Protein AF-A0A9D4SUC0-F1 (afdb_monomer)

Solvent-accessible surface area (backbone atoms only — not comparable to full-atom values): 12520 Å² total; per-residue (Å²): 134,82,83,80,64,43,26,32,32,25,29,37,88,59,84,80,66,89,90,87,86,92,73,89,80,68,89,56,64,66,47,78,48,42,91,55,23,63,37,16,26,65,73,80,70,51,46,76,46,83,94,43,91,44,68,69,52,39,49,56,52,34,73,72,38,91,59,45,34,21,35,33,39,47,85,82,34,23,24,42,15,68,54,39,74,56,71,52,86,91,59,67,60,42,86,33,81,44,26,24,27,28,46,58,44,69,50,92,74,54,37,81,75,16,91,34,39,90,36,65,54,7,65,76,59,42,38,28,50,63,74,29,75,72,63,94,48,89,72,45,39,80,38,87,85,44,70,36,57,30,37,37,30,74,43,78,60,83,60,54,73,69,58,41,42,56,56,26,52,69,43,91,80,28,34,40,26,69,74,87,46,73,65,53,46,51,50,52,51,50,55,29,55,78,70,72,44,86,45,62,50,53,57,76,50,78,71,58,52,55,55,54,64,74,74,106

Sequence (216 aa):
MALLWTALLCALLKVHGSQATASKVVPTARWAVSEFRRGRALLQGADTVDGIESVTWCFAACLKVPTCRAFNYGKAGCQMLQQELCHQAGLKLTAEPRLNYYDLQDRALDERMGPLWKTPFCSEDGFCSPTCEPLPVDGYSLYPGALEGGYFRLSTTEANFSRASSECALDVGAELAYVADGDTNRFLRELMRRAKVRSAFIGLTDEQQASNAAAS

pLDDT: mean 78.07, std 17.88, range [34.34, 98.19]

Organism: Rhipicephalus sanguineus (NCBI:txid34632)

Mean predicted aligned error: 14.18 Å

Radius of gyration: 21.23 Å; Cα contacts (8 Å, |Δi|>4): 381; chains: 1; bounding box: 56×38×62 Å

Structure (mmCIF, N/CA/C/O backbone):
data_AF-A0A9D4SUC0-F1
#
_entry.id   AF-A0A9D4SUC0-F1
#
loop_
_atom_site.group_PDB
_atom_site.id
_atom_site.type_symbol
_atom_site.label_atom_id
_atom_site.label_alt_id
_atom_site.label_comp_id
_atom_site.label_asym_id
_atom_site.label_entity_id
_atom_site.label_seq_id
_atom_site.pdbx_PDB_ins_code
_atom_site.Cartn_x
_atom_site.Cartn_y
_atom_site.Cartn_z
_atom_site.occupancy
_atom_site.B_iso_or_equiv
_atom_site.auth_seq_id
_atom_site.auth_comp_id
_atom_site.auth_asym_id
_atom_site.auth_atom_id
_atom_site.pdbx_PDB_model_num
ATOM 1 N N . MET A 1 1 ? -5.783 -14.097 -40.389 1.00 35.59 1 MET A N 1
ATOM 2 C CA . MET A 1 1 ? -4.599 -13.304 -40.001 1.00 35.59 1 MET A CA 1
ATOM 3 C C . MET A 1 1 ? -4.646 -13.118 -38.495 1.00 35.59 1 MET A C 1
ATOM 5 O O . MET A 1 1 ? -5.536 -12.433 -38.015 1.00 35.59 1 MET A O 1
ATOM 9 N N . ALA A 1 2 ? -3.793 -13.816 -37.745 1.00 35.50 2 ALA A N 1
ATOM 10 C CA . ALA A 1 2 ? -3.697 -13.613 -36.303 1.00 35.50 2 ALA A CA 1
ATOM 11 C C . ALA A 1 2 ? -2.780 -12.408 -36.063 1.00 35.50 2 ALA A C 1
ATOM 13 O O . ALA A 1 2 ? -1.586 -12.496 -36.330 1.00 35.50 2 ALA A O 1
ATOM 14 N N . LEU A 1 3 ? -3.353 -11.286 -35.623 1.00 40.50 3 LEU A N 1
ATOM 15 C CA . LEU A 1 3 ? -2.590 -10.142 -35.125 1.00 40.50 3 LEU A CA 1
ATOM 16 C C . LEU A 1 3 ? -1.789 -10.619 -33.905 1.00 40.50 3 LEU A C 1
ATOM 18 O O . LEU A 1 3 ? -2.364 -11.054 -32.904 1.00 40.50 3 LEU A O 1
ATOM 22 N N . LEU A 1 4 ? -0.465 -10.646 -34.037 1.00 37.94 4 LEU A N 1
ATOM 23 C CA . LEU A 1 4 ? 0.464 -10.952 -32.955 1.00 37.94 4 LEU A CA 1
ATOM 24 C C . LEU A 1 4 ? 0.636 -9.680 -32.123 1.00 37.94 4 LEU A C 1
ATOM 26 O O . LEU A 1 4 ? 1.370 -8.780 -32.505 1.00 37.94 4 LEU A O 1
ATOM 30 N N . TRP A 1 5 ? -0.067 -9.617 -30.996 1.00 40.41 5 TRP A N 1
ATOM 31 C CA . TRP A 1 5 ? 0.085 -8.548 -30.014 1.00 40.41 5 TRP A CA 1
ATOM 32 C C . TRP A 1 5 ? 1.369 -8.792 -29.212 1.00 40.41 5 TRP A C 1
ATOM 34 O O . TRP A 1 5 ? 1.406 -9.648 -28.322 1.00 40.41 5 TRP A O 1
ATOM 44 N N . THR A 1 6 ? 2.442 -8.089 -29.569 1.00 47.03 6 THR A N 1
ATOM 45 C CA . THR A 1 6 ? 3.696 -8.031 -28.802 1.00 47.03 6 THR A CA 1
ATOM 46 C C . THR A 1 6 ? 3.616 -6.922 -27.762 1.00 47.03 6 THR A C 1
ATOM 48 O O . THR A 1 6 ? 3.402 -5.767 -28.115 1.00 47.03 6 THR A O 1
ATOM 51 N N . ALA A 1 7 ? 3.795 -7.283 -26.492 1.00 55.41 7 ALA A N 1
ATOM 52 C CA . ALA A 1 7 ? 3.853 -6.354 -25.368 1.00 55.41 7 ALA A CA 1
ATOM 53 C C . ALA A 1 7 ? 5.311 -6.024 -24.984 1.00 55.41 7 ALA A C 1
ATOM 55 O O . ALA A 1 7 ? 6.271 -6.480 -25.608 1.00 55.41 7 ALA A O 1
ATOM 56 N N . LEU A 1 8 ? 5.481 -5.258 -23.919 1.00 63.31 8 LEU A N 1
ATOM 57 C CA . LEU A 1 8 ? 6.742 -4.730 -23.420 1.00 63.31 8 LEU A CA 1
ATOM 58 C C . LEU A 1 8 ? 6.901 -5.039 -21.936 1.00 63.31 8 LEU A C 1
ATOM 60 O O . LEU A 1 8 ? 5.927 -4.920 -21.199 1.00 63.31 8 LEU A O 1
ATOM 64 N N . LEU A 1 9 ? 8.110 -5.354 -21.479 1.00 61.69 9 LEU A N 1
ATOM 65 C CA . LEU A 1 9 ? 8.388 -5.644 -20.078 1.00 61.69 9 LEU A CA 1
ATOM 66 C C . LEU A 1 9 ? 9.527 -4.755 -19.542 1.00 61.69 9 LEU A C 1
ATOM 68 O O . LEU A 1 9 ? 10.624 -4.809 -20.091 1.00 61.69 9 LEU A O 1
ATOM 72 N N . CYS A 1 10 ? 9.296 -3.973 -18.481 1.00 69.00 10 CYS A N 1
ATOM 73 C CA . CYS A 1 10 ? 10.318 -3.122 -17.839 1.00 69.00 10 CYS A CA 1
ATOM 74 C C . CYS A 1 10 ? 10.702 -3.645 -16.436 1.00 69.00 10 CYS A C 1
ATOM 76 O O . CYS A 1 10 ? 9.822 -4.203 -15.780 1.00 69.00 10 CYS A O 1
ATOM 78 N N . ALA A 1 11 ? 11.950 -3.469 -15.967 1.00 60.06 11 ALA A N 1
ATOM 79 C CA . ALA A 1 11 ? 12.448 -3.866 -14.632 1.00 60.06 11 ALA A CA 1
ATOM 80 C C . ALA A 1 11 ? 13.272 -2.763 -13.912 1.00 60.06 11 ALA A C 1
ATOM 82 O O . ALA A 1 11 ? 13.837 -1.894 -14.573 1.00 60.06 11 ALA A O 1
ATOM 83 N N . LEU A 1 12 ? 13.354 -2.833 -12.570 1.00 59.44 12 LEU A N 1
ATOM 84 C CA . LEU A 1 12 ? 14.151 -1.985 -11.648 1.00 59.44 12 LEU A CA 1
ATOM 85 C C . LEU A 1 12 ? 14.955 -2.873 -10.659 1.00 59.44 12 LEU A C 1
ATOM 87 O O . LEU A 1 12 ? 14.412 -3.877 -10.196 1.00 59.44 12 LEU A O 1
ATOM 91 N N . LEU A 1 13 ? 16.203 -2.515 -10.301 1.00 44.16 13 LEU A N 1
ATOM 92 C CA . LEU A 1 13 ? 17.109 -3.277 -9.399 1.00 44.16 13 LEU A CA 1
ATOM 93 C C . LEU A 1 13 ? 17.642 -2.425 -8.219 1.00 44.16 13 LEU A C 1
ATOM 95 O O . LEU A 1 13 ? 18.156 -1.331 -8.479 1.00 44.16 13 LEU A O 1
ATOM 99 N N . LYS A 1 14 ? 17.610 -2.917 -6.954 1.00 40.44 14 LYS A N 1
ATOM 100 C CA . LYS A 1 14 ? 18.479 -2.398 -5.858 1.00 40.44 14 LYS A CA 1
ATOM 101 C C . LYS A 1 14 ? 18.579 -3.194 -4.524 1.00 40.44 14 LYS A C 1
ATOM 103 O O . LYS A 1 14 ? 17.625 -3.278 -3.763 1.00 40.44 14 LYS A O 1
ATOM 108 N N . VAL A 1 15 ? 19.812 -3.568 -4.151 1.00 39.97 15 VAL A N 1
ATOM 109 C CA . VAL A 1 15 ? 20.501 -3.527 -2.836 1.00 39.97 15 VAL A CA 1
ATOM 110 C C . VAL A 1 15 ? 20.273 -4.589 -1.703 1.00 39.97 15 VAL A C 1
ATOM 112 O O . VAL A 1 15 ? 19.865 -4.157 -0.636 1.00 39.97 15 VAL A O 1
ATOM 115 N N . HIS A 1 16 ? 20.593 -5.886 -1.859 1.00 37.94 16 HIS A N 1
ATOM 116 C CA . HIS A 1 16 ? 20.882 -7.023 -0.930 1.00 37.94 16 HIS A CA 1
ATOM 117 C C . HIS A 1 16 ? 20.156 -7.223 0.436 1.00 37.94 16 HIS A C 1
ATOM 119 O O . HIS A 1 16 ? 20.329 -6.438 1.366 1.00 37.94 16 HIS A O 1
ATOM 125 N N . GLY A 1 17 ? 19.607 -8.441 0.659 1.00 35.12 17 GLY A N 1
ATOM 126 C CA . GLY A 1 17 ? 19.465 -9.045 2.008 1.00 35.12 17 GLY A CA 1
ATOM 127 C C . GLY A 1 17 ? 18.539 -10.277 2.175 1.00 35.12 17 GLY A C 1
ATOM 128 O O . GLY A 1 17 ? 17.349 -10.121 2.391 1.00 35.12 17 GLY A O 1
ATOM 129 N N . SER A 1 18 ? 19.126 -11.486 2.133 1.00 35.47 18 SER A N 1
ATOM 130 C CA . SER A 1 18 ? 18.704 -12.847 2.585 1.00 35.47 18 SER A CA 1
ATOM 131 C C . SER A 1 18 ? 17.270 -13.138 3.129 1.00 35.47 18 SER A C 1
ATOM 133 O O . SER A 1 18 ? 16.833 -12.530 4.103 1.00 35.47 18 SER A O 1
ATOM 135 N N . GLN A 1 19 ? 16.606 -14.194 2.607 1.00 39.25 19 GLN A N 1
ATOM 136 C CA . GLN A 1 19 ? 15.307 -14.756 3.065 1.00 39.25 19 GLN A CA 1
ATOM 137 C C . GLN A 1 19 ? 15.405 -16.176 3.677 1.00 39.25 19 GLN A C 1
ATOM 139 O O . GLN A 1 19 ? 16.272 -16.968 3.310 1.00 39.25 19 GLN A O 1
ATOM 144 N N . ALA A 1 20 ? 14.421 -16.533 4.522 1.00 38.25 20 ALA A N 1
ATOM 145 C CA . ALA A 1 20 ? 14.114 -17.904 4.959 1.00 38.25 20 ALA A CA 1
ATOM 146 C C . ALA A 1 20 ? 12.607 -18.242 4.816 1.00 38.25 20 ALA A C 1
ATOM 148 O O . ALA A 1 20 ? 11.752 -17.359 4.848 1.00 38.25 20 ALA A O 1
ATOM 149 N N . THR A 1 21 ? 12.303 -19.537 4.651 1.00 49.41 21 THR A N 1
ATOM 150 C CA . THR A 1 21 ? 11.054 -20.144 4.137 1.00 49.41 21 THR A CA 1
ATOM 151 C C . THR A 1 21 ? 9.989 -20.528 5.189 1.00 49.41 21 THR A C 1
ATOM 153 O O . THR A 1 21 ? 10.262 -20.657 6.381 1.00 49.41 21 THR A O 1
ATOM 156 N N . ALA A 1 22 ? 8.744 -20.722 4.719 1.00 41.94 22 ALA A N 1
ATOM 157 C CA . ALA A 1 22 ? 7.499 -20.805 5.497 1.00 41.94 22 ALA A CA 1
ATOM 158 C C . ALA A 1 22 ? 7.140 -22.193 6.089 1.00 41.94 22 ALA A C 1
ATOM 160 O O . ALA A 1 22 ? 7.339 -23.235 5.466 1.00 41.94 22 ALA A O 1
ATOM 161 N N . SER A 1 23 ? 6.513 -22.173 7.276 1.00 34.34 23 SER A N 1
ATOM 162 C CA . SER A 1 23 ? 6.045 -23.321 8.078 1.00 34.34 23 SER A CA 1
ATOM 163 C C . SER A 1 23 ? 4.556 -23.180 8.459 1.00 34.34 23 SER A C 1
ATOM 165 O O . SER A 1 23 ? 3.995 -22.087 8.392 1.00 34.34 23 SER A O 1
ATOM 167 N N . LYS A 1 24 ? 3.917 -24.2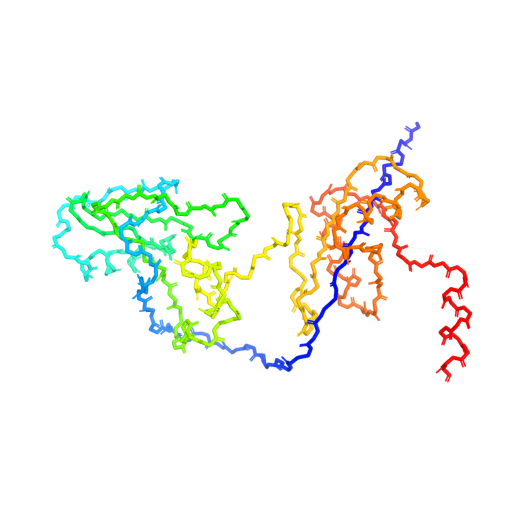92 8.862 1.00 36.75 24 LYS A N 1
ATOM 168 C CA . LYS A 1 24 ? 2.504 -24.407 9.293 1.00 36.75 24 LYS A CA 1
ATOM 169 C C . LYS A 1 24 ? 2.099 -23.272 10.251 1.00 36.75 24 LYS A C 1
ATOM 171 O O . LYS A 1 24 ? 2.615 -23.177 11.363 1.00 36.75 24 LYS A O 1
ATOM 176 N N . VAL A 1 25 ? 1.138 -22.448 9.829 1.00 42.56 25 VAL A N 1
ATOM 177 C CA . VAL A 1 25 ? 0.715 -21.239 10.550 1.00 42.56 25 VAL A CA 1
ATOM 178 C C . VAL A 1 25 ? -0.227 -21.604 11.702 1.00 42.56 25 VAL A C 1
ATOM 180 O O . VAL A 1 25 ? -1.418 -21.837 11.519 1.00 42.56 25 VAL A O 1
ATOM 183 N N . VAL A 1 26 ? 0.326 -21.658 12.913 1.00 43.44 26 VAL A N 1
ATOM 184 C CA . VAL A 1 26 ? -0.422 -21.419 14.160 1.00 43.44 26 VAL A CA 1
ATOM 185 C C . VAL A 1 26 ? -1.057 -20.028 14.043 1.00 43.44 26 VAL A C 1
ATOM 187 O O . VAL A 1 26 ? -0.333 -19.142 13.586 1.00 43.44 26 VAL A O 1
ATOM 190 N N . PRO A 1 27 ? -2.332 -19.796 14.437 1.00 51.31 27 PRO A N 1
ATOM 191 C CA . PRO A 1 27 ? -2.925 -18.464 14.387 1.00 51.31 27 PRO A CA 1
ATOM 192 C C . PRO A 1 27 ? -2.001 -17.498 15.121 1.00 51.31 27 PRO A C 1
ATOM 194 O O . PRO A 1 27 ? -1.807 -17.577 16.337 1.00 51.31 27 PRO A O 1
ATOM 197 N N . THR A 1 28 ? -1.333 -16.656 14.350 1.00 61.22 28 THR A N 1
ATOM 198 C CA . THR A 1 28 ? -0.410 -15.667 14.862 1.00 61.22 28 THR A CA 1
ATOM 199 C C . THR A 1 28 ? -1.245 -14.603 15.548 1.00 61.22 28 THR A C 1
ATOM 201 O O . THR A 1 28 ? -2.291 -14.194 15.047 1.00 61.22 28 THR A O 1
ATOM 204 N N . ALA A 1 29 ? -0.821 -14.182 16.740 1.00 75.75 29 ALA A N 1
ATOM 205 C CA . ALA A 1 29 ? -1.433 -13.027 17.377 1.00 75.75 29 ALA A CA 1
ATOM 206 C C . ALA A 1 29 ? -1.380 -11.858 16.380 1.00 75.75 29 ALA A C 1
ATOM 208 O O . ALA A 1 29 ? -0.295 -11.518 15.900 1.00 75.75 29 ALA A O 1
ATOM 209 N N . ARG A 1 30 ? -2.549 -11.307 16.038 1.00 85.62 30 ARG A N 1
ATOM 210 C CA . ARG A 1 30 ? -2.661 -10.132 15.169 1.00 85.62 30 ARG A CA 1
ATOM 211 C C . ARG A 1 30 ? -2.677 -8.879 16.023 1.00 85.62 30 ARG A C 1
ATOM 213 O O . ARG A 1 30 ? -3.305 -8.904 17.080 1.00 85.62 30 ARG A O 1
ATOM 220 N N . TRP A 1 31 ? -2.017 -7.813 15.594 1.00 88.00 31 TRP A N 1
ATOM 221 C CA . TRP A 1 31 ? -1.959 -6.533 16.310 1.00 88.00 31 TRP A CA 1
ATOM 222 C C . TRP A 1 31 ? -2.508 -5.405 15.436 1.00 88.00 31 TRP A C 1
ATOM 224 O O . TRP A 1 31 ? -2.476 -5.505 14.213 1.00 88.00 31 TRP A O 1
ATOM 234 N N . ALA A 1 32 ? -3.009 -4.345 16.075 1.00 91.25 32 ALA A N 1
ATOM 235 C CA . ALA A 1 32 ? -3.513 -3.147 15.410 1.00 91.25 32 ALA A CA 1
ATOM 236 C C . ALA A 1 32 ? -2.550 -1.970 15.627 1.00 91.25 32 ALA A C 1
ATOM 238 O O . ALA A 1 32 ? -2.212 -1.657 16.771 1.00 91.25 32 ALA A O 1
ATOM 239 N N . VAL A 1 33 ? -2.130 -1.306 14.549 1.00 89.00 33 VAL A N 1
ATOM 240 C CA . VAL A 1 33 ? -1.075 -0.270 14.560 1.00 89.00 33 VAL A CA 1
ATOM 241 C C . VAL A 1 33 ? -1.519 1.004 13.837 1.00 89.00 33 VAL A C 1
ATOM 243 O O . VAL A 1 33 ? -2.198 0.939 12.817 1.00 89.00 33 VAL A O 1
ATOM 246 N N . SER A 1 34 ? -1.176 2.178 14.389 1.00 91.62 34 SER A N 1
ATOM 247 C CA . SER A 1 34 ? -1.704 3.479 13.927 1.00 91.62 34 SER A CA 1
ATOM 248 C C . SER A 1 34 ? -0.775 4.681 14.210 1.00 91.62 34 SER A C 1
ATOM 250 O O . SER A 1 34 ? -1.237 5.823 14.152 1.00 91.62 34 SER A O 1
ATOM 252 N N . GLU A 1 35 ? 0.510 4.488 14.541 1.00 88.00 35 GLU A N 1
ATOM 253 C CA . GLU A 1 35 ? 1.387 5.569 15.054 1.00 88.00 35 GLU A CA 1
ATOM 254 C C . GLU A 1 35 ? 1.379 6.827 14.159 1.00 88.00 35 GLU A C 1
ATOM 256 O O . GLU A 1 35 ? 1.079 7.918 14.647 1.00 88.00 35 GLU A O 1
ATOM 261 N N . PHE A 1 36 ? 1.552 6.657 12.845 1.00 89.69 36 PHE A N 1
ATOM 262 C CA . PHE A 1 36 ? 1.568 7.747 11.853 1.00 89.69 36 PHE A CA 1
ATOM 263 C C . PHE A 1 36 ? 0.269 7.904 11.052 1.00 89.69 36 PHE A C 1
ATOM 265 O O . PHE A 1 36 ? 0.229 8.538 10.002 1.00 89.69 36 PHE A O 1
ATOM 272 N N . ARG A 1 37 ? -0.824 7.318 11.542 1.00 92.44 37 ARG A N 1
ATOM 273 C CA . ARG A 1 37 ? -2.099 7.218 10.808 1.00 92.44 37 ARG A CA 1
ATOM 274 C C . ARG A 1 37 ? -3.254 7.882 11.558 1.00 92.44 37 ARG A C 1
ATOM 276 O O . ARG A 1 37 ? -4.426 7.658 11.262 1.00 92.44 37 ARG A O 1
ATOM 283 N N . ARG A 1 38 ? -2.912 8.695 12.563 1.00 93.06 38 ARG A N 1
ATOM 284 C CA . ARG A 1 38 ? -3.869 9.423 13.400 1.00 93.06 38 ARG A CA 1
ATOM 285 C C . ARG A 1 38 ? -4.527 10.562 12.627 1.00 93.06 38 ARG A C 1
ATOM 287 O O . ARG A 1 38 ? -3.855 11.265 11.878 1.00 93.06 38 ARG A O 1
ATOM 294 N N . GLY A 1 39 ? -5.824 10.766 12.851 1.00 95.00 39 GLY A N 1
ATOM 295 C CA . GLY A 1 39 ? -6.615 11.785 12.154 1.00 95.00 39 GLY A CA 1
ATOM 296 C C . GLY A 1 39 ? -6.736 11.530 10.650 1.00 95.00 39 GLY A C 1
ATOM 297 O O . GLY A 1 39 ? -6.897 12.473 9.872 1.00 95.00 39 GLY A O 1
ATOM 298 N N . ARG A 1 40 ? -6.586 10.272 10.232 1.00 95.50 40 ARG A N 1
ATOM 299 C CA . ARG A 1 40 ? -6.644 9.837 8.841 1.00 95.50 40 ARG A CA 1
ATOM 300 C C . ARG A 1 40 ? -7.421 8.532 8.736 1.00 95.50 40 ARG A C 1
ATOM 302 O O . ARG A 1 40 ? -7.435 7.741 9.678 1.00 95.50 40 ARG A O 1
ATOM 309 N N . ALA A 1 41 ? -8.046 8.307 7.587 1.00 96.25 41 ALA A N 1
ATOM 310 C CA . ALA A 1 41 ? -8.870 7.133 7.330 1.00 96.25 41 ALA A CA 1
ATOM 311 C C . ALA A 1 41 ? -8.727 6.642 5.890 1.00 96.25 41 ALA A C 1
ATOM 313 O O . ALA A 1 41 ? -8.545 7.435 4.962 1.00 96.25 41 ALA A O 1
ATOM 314 N N . LEU A 1 42 ? -8.881 5.333 5.699 1.00 95.00 42 LEU A N 1
ATOM 315 C CA . LEU A 1 42 ? -9.145 4.757 4.385 1.00 95.00 42 LEU A CA 1
ATOM 316 C C . LEU A 1 42 ? -10.663 4.666 4.215 1.00 95.00 42 LEU A C 1
ATOM 318 O O . LEU A 1 42 ? -11.311 3.895 4.914 1.00 95.00 42 LEU A O 1
ATOM 322 N N . LEU A 1 43 ? -11.242 5.486 3.337 1.00 93.38 43 LEU A N 1
ATOM 323 C CA . LEU A 1 43 ? -12.705 5.583 3.195 1.00 93.38 43 LEU A CA 1
ATOM 324 C C . LEU A 1 43 ? -13.280 4.605 2.161 1.00 93.38 43 LEU A C 1
ATOM 326 O O . LEU A 1 43 ? -14.476 4.322 2.161 1.00 93.38 43 LEU A O 1
ATOM 330 N N . GLN A 1 44 ? -12.440 4.087 1.266 1.00 90.88 44 GLN A N 1
ATOM 331 C CA . GLN A 1 44 ? -12.867 3.169 0.218 1.00 90.88 44 GLN A CA 1
ATOM 332 C C . GLN A 1 44 ? -13.161 1.779 0.795 1.00 90.88 44 GLN A C 1
ATOM 334 O O . GLN A 1 44 ? -12.272 1.142 1.356 1.00 90.88 44 GLN A O 1
ATOM 339 N N . GLY A 1 45 ? -14.393 1.294 0.599 1.00 86.00 45 GLY A N 1
ATOM 340 C CA . GLY A 1 45 ? -14.810 -0.043 1.039 1.00 86.00 45 GLY A CA 1
ATOM 341 C C . GLY A 1 45 ? -14.980 -0.178 2.556 1.00 86.00 45 GLY A C 1
ATOM 342 O O . GLY A 1 45 ? -14.785 -1.268 3.087 1.00 86.00 45 GLY A O 1
ATOM 343 N N . ALA A 1 46 ? -15.275 0.930 3.242 1.00 91.44 46 ALA A N 1
ATOM 344 C CA . ALA A 1 46 ? -15.497 0.977 4.680 1.00 91.44 46 ALA A CA 1
ATOM 345 C C . ALA A 1 46 ? -16.942 0.596 5.039 1.00 91.44 46 ALA A C 1
ATOM 347 O O . ALA A 1 46 ? -17.879 1.301 4.662 1.00 91.44 46 ALA A O 1
ATOM 348 N N . ASP A 1 47 ? -17.105 -0.469 5.824 1.00 92.81 47 ASP A N 1
ATOM 349 C CA . ASP A 1 47 ? -18.394 -0.906 6.364 1.00 92.81 47 ASP A CA 1
ATOM 350 C C . ASP A 1 47 ? -18.521 -0.454 7.827 1.00 92.81 47 ASP A C 1
ATOM 352 O O . ASP A 1 47 ? -17.764 -0.896 8.696 1.00 92.81 47 ASP A O 1
ATOM 356 N N . THR A 1 48 ? -19.460 0.451 8.117 1.00 94.12 48 THR A N 1
ATOM 357 C CA . THR A 1 48 ? -19.691 0.955 9.483 1.00 94.12 48 THR A CA 1
ATOM 358 C C . THR A 1 48 ? -20.364 -0.105 10.351 1.00 94.12 48 THR A C 1
ATOM 360 O O . THR A 1 48 ? -21.334 -0.736 9.934 1.00 94.12 48 THR A O 1
ATOM 363 N N . VAL A 1 49 ? -19.875 -0.262 11.582 1.00 92.62 49 VAL A N 1
ATOM 364 C CA . VAL A 1 49 ? -20.437 -1.173 12.581 1.00 92.62 49 VAL A CA 1
ATOM 365 C C . VAL A 1 49 ? -20.904 -0.386 13.800 1.00 92.62 49 VAL A C 1
ATOM 367 O O . VAL A 1 49 ? -20.108 0.253 14.493 1.00 92.62 49 VAL A O 1
ATOM 370 N N . ASP A 1 50 ? -22.207 -0.459 14.059 1.00 91.88 50 ASP A N 1
ATOM 371 C CA . ASP A 1 50 ? -22.857 0.230 15.170 1.00 91.88 50 ASP A CA 1
ATOM 372 C C . ASP A 1 50 ? -22.580 -0.443 16.524 1.00 91.88 50 ASP A C 1
ATOM 374 O O . ASP A 1 50 ? -22.276 -1.634 16.614 1.00 91.88 50 ASP A O 1
ATOM 378 N N . GLY A 1 51 ? -22.707 0.332 17.605 1.00 91.56 51 GLY A N 1
ATOM 379 C CA . GLY A 1 51 ? -22.617 -0.178 18.981 1.00 91.56 51 GLY A CA 1
ATOM 380 C C . GLY A 1 51 ? -21.203 -0.530 19.458 1.00 91.56 51 GLY A C 1
ATOM 381 O O . GLY A 1 51 ? -21.046 -1.123 20.523 1.00 91.56 51 GLY A O 1
ATOM 382 N N . ILE A 1 52 ? -20.166 -0.174 18.697 1.00 93.44 52 ILE A N 1
ATOM 383 C CA . ILE A 1 52 ? -18.768 -0.372 19.089 1.00 93.44 52 ILE A CA 1
ATOM 384 C C . ILE A 1 52 ? -18.210 0.914 19.703 1.00 93.44 52 ILE A C 1
ATOM 386 O O . ILE A 1 52 ? -17.920 1.884 19.006 1.00 93.44 52 ILE A O 1
ATOM 390 N N . GLU A 1 53 ? -18.018 0.890 21.020 1.00 93.12 53 GLU A N 1
ATOM 391 C CA . GLU A 1 53 ? -17.633 2.065 21.820 1.00 93.12 53 GLU A CA 1
ATOM 392 C C . GLU A 1 53 ? -16.134 2.143 22.147 1.00 93.12 53 GLU A C 1
ATOM 394 O O . GLU A 1 53 ? -15.682 3.083 22.804 1.00 93.12 53 GLU A O 1
ATOM 399 N N . SER A 1 54 ? -15.341 1.146 21.740 1.00 96.00 54 SER A N 1
ATOM 400 C CA . SER A 1 54 ? -13.895 1.150 21.976 1.00 96.00 54 SER A CA 1
ATOM 401 C C . SER A 1 54 ? -13.108 0.589 20.798 1.00 96.00 54 SER A C 1
ATOM 403 O O . SER A 1 54 ? -13.569 -0.292 20.067 1.00 96.00 54 SER A O 1
ATOM 405 N N . VAL A 1 55 ? -11.866 1.061 20.659 1.00 96.44 55 VAL A N 1
ATOM 406 C CA . VAL A 1 55 ? -10.918 0.559 19.656 1.00 96.44 55 VAL A CA 1
ATOM 407 C C . VAL A 1 55 ? -10.665 -0.939 19.832 1.00 96.44 55 VAL A C 1
ATOM 409 O O . VAL A 1 55 ? -10.591 -1.673 18.853 1.00 96.44 55 VAL A O 1
ATOM 412 N N . THR A 1 56 ? -10.610 -1.414 21.080 1.00 96.25 56 THR A N 1
ATOM 413 C CA . THR A 1 56 ? -10.419 -2.829 21.411 1.00 96.25 56 THR A CA 1
ATOM 414 C C . THR A 1 56 ? -11.593 -3.675 20.927 1.00 96.25 56 THR A C 1
ATOM 416 O O . THR A 1 56 ? -11.382 -4.763 20.395 1.00 96.25 56 THR A O 1
ATOM 419 N N . TRP A 1 57 ? -12.826 -3.175 21.062 1.00 96.50 57 TRP A N 1
ATOM 420 C CA . TRP A 1 57 ? -14.015 -3.852 20.542 1.00 96.50 57 TRP A CA 1
ATOM 421 C C . TRP A 1 57 ? -14.063 -3.832 19.014 1.00 96.50 57 TRP A C 1
ATOM 423 O O . TRP A 1 57 ? -14.391 -4.855 18.419 1.00 96.50 57 TRP A O 1
ATOM 433 N N . CYS A 1 58 ? -13.668 -2.725 18.379 1.00 97.44 58 CYS A N 1
ATOM 434 C CA . CYS A 1 58 ? -13.566 -2.626 16.919 1.00 97.44 58 CYS A CA 1
ATOM 435 C C . CYS A 1 58 ? -12.553 -3.632 16.362 1.00 97.44 58 CYS A C 1
ATOM 437 O O . CYS A 1 58 ? -12.860 -4.410 15.460 1.00 97.44 58 CYS A O 1
ATOM 439 N N . PHE A 1 59 ? -11.380 -3.696 16.990 1.00 96.44 59 PHE A N 1
ATOM 440 C CA . PHE A 1 59 ? -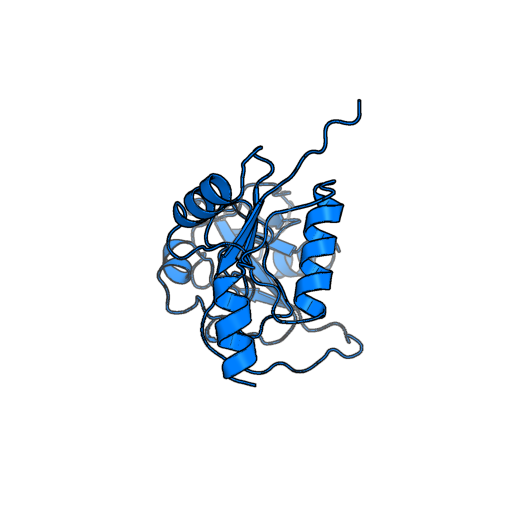10.349 -4.674 16.685 1.00 96.44 59 PHE A CA 1
ATOM 441 C C . PHE A 1 59 ? -10.856 -6.114 16.858 1.00 96.44 59 PHE A C 1
ATOM 443 O O . PHE A 1 59 ? -10.760 -6.917 15.932 1.00 96.44 59 PHE A O 1
ATOM 450 N N . ALA A 1 60 ? -11.457 -6.439 18.007 1.00 95.50 60 ALA A N 1
ATOM 451 C CA . ALA A 1 60 ? -11.999 -7.772 18.268 1.00 95.50 60 ALA A CA 1
ATOM 452 C C . ALA A 1 60 ? -13.107 -8.164 17.278 1.00 95.50 60 ALA A C 1
ATOM 454 O O . ALA A 1 60 ? -13.212 -9.330 16.899 1.00 95.50 60 ALA A O 1
ATOM 455 N N . ALA A 1 61 ? -13.932 -7.206 16.854 1.00 95.50 61 ALA A N 1
ATOM 456 C CA . ALA A 1 61 ? -14.958 -7.427 15.849 1.00 95.50 61 ALA A CA 1
ATOM 457 C C . ALA A 1 61 ? -14.332 -7.685 14.466 1.00 95.50 61 ALA A C 1
ATOM 459 O O . ALA A 1 61 ? -14.720 -8.642 13.801 1.00 95.50 61 ALA A O 1
ATOM 460 N N . CYS A 1 62 ? -13.300 -6.926 14.085 1.00 95.81 62 CYS A N 1
ATOM 461 C CA . CYS A 1 62 ? -12.552 -7.148 12.847 1.00 95.81 62 CYS A CA 1
ATOM 462 C C . CYS A 1 62 ? -11.897 -8.542 12.829 1.00 95.81 62 CYS A C 1
ATOM 464 O O . CYS A 1 62 ? -12.016 -9.261 11.844 1.00 95.81 62 CYS A O 1
ATOM 466 N N . LEU A 1 63 ? -11.318 -9.007 13.944 1.00 93.88 63 LEU A N 1
ATOM 467 C CA . LEU A 1 63 ? -10.758 -10.366 14.038 1.00 93.88 63 LEU A CA 1
ATOM 468 C C . LEU A 1 63 ? -11.782 -11.490 13.818 1.00 93.88 63 LEU A C 1
ATOM 470 O O . LEU A 1 63 ? -11.400 -12.591 13.423 1.00 93.88 63 LEU A O 1
ATOM 474 N N . LYS A 1 64 ? -13.066 -11.242 14.092 1.00 94.00 64 LYS A N 1
ATOM 475 C CA . LYS A 1 64 ? -14.143 -12.219 13.870 1.00 94.00 64 LYS A CA 1
ATOM 476 C C . LYS A 1 64 ? -14.615 -12.260 12.419 1.00 94.00 64 LYS A C 1
ATOM 478 O O . LYS A 1 64 ? -15.282 -13.219 12.040 1.00 94.00 64 LYS A O 1
ATOM 483 N N . VAL A 1 65 ? -14.289 -11.245 11.622 1.00 93.62 65 VAL A N 1
ATOM 484 C CA . VAL A 1 65 ? -14.676 -11.141 10.215 1.00 93.62 65 VAL A CA 1
ATOM 485 C C . VAL A 1 65 ? -13.501 -11.614 9.350 1.00 93.62 65 VAL A C 1
ATOM 487 O O . VAL A 1 65 ? -12.488 -10.922 9.276 1.00 93.62 65 VAL A O 1
ATOM 490 N N . PRO A 1 66 ? -13.601 -12.768 8.657 1.00 90.00 66 PRO A N 1
ATOM 491 C CA . PRO A 1 66 ? -12.471 -13.345 7.917 1.00 90.00 66 PRO A CA 1
ATOM 492 C C . PRO A 1 66 ? -11.906 -12.442 6.815 1.00 90.00 66 PRO A C 1
ATOM 494 O O . PRO A 1 66 ? -10.743 -12.566 6.437 1.00 90.00 66 PRO A O 1
ATOM 497 N N . THR A 1 67 ? -12.737 -11.548 6.281 1.00 91.44 67 THR A N 1
ATOM 498 C CA . THR A 1 67 ? -12.359 -10.594 5.238 1.00 91.44 67 THR A CA 1
ATOM 499 C C . THR A 1 67 ? -11.757 -9.308 5.793 1.00 91.44 67 THR A C 1
ATOM 501 O O . THR A 1 67 ? -11.208 -8.542 5.012 1.00 91.44 67 THR A O 1
ATOM 504 N N . CYS A 1 68 ? -11.809 -9.057 7.105 1.00 93.75 68 CYS A N 1
ATOM 505 C CA . CYS A 1 68 ? -11.338 -7.802 7.676 1.00 93.75 68 CYS A CA 1
ATOM 506 C C . CYS A 1 68 ? -9.803 -7.766 7.748 1.00 93.75 68 CYS A C 1
ATOM 508 O O . CYS A 1 68 ? -9.142 -8.602 8.383 1.00 93.75 68 CYS A O 1
ATOM 510 N N . ARG A 1 69 ? -9.228 -6.785 7.052 1.00 91.75 69 ARG A N 1
ATOM 511 C CA . ARG A 1 69 ? -7.778 -6.582 6.918 1.00 91.75 69 ARG A CA 1
ATOM 512 C C . ARG A 1 69 ? -7.290 -5.350 7.668 1.00 91.75 69 ARG A C 1
ATOM 514 O O . ARG A 1 69 ? -6.165 -5.356 8.147 1.00 91.75 69 ARG A O 1
ATOM 521 N N . ALA A 1 70 ? -8.144 -4.349 7.813 1.00 95.44 70 ALA A N 1
ATOM 522 C CA . ALA A 1 70 ? -7.872 -3.117 8.534 1.00 95.44 70 ALA A CA 1
ATOM 523 C C . ALA A 1 70 ? -9.182 -2.561 9.102 1.00 95.44 70 ALA A C 1
ATOM 525 O O . ALA A 1 70 ? -10.268 -3.072 8.812 1.00 95.44 70 ALA A O 1
ATOM 526 N N . PHE A 1 71 ? -9.098 -1.511 9.909 1.00 97.69 71 PHE A N 1
ATOM 527 C CA . PHE A 1 71 ? -10.286 -0.793 10.359 1.00 97.69 71 PHE A CA 1
ATOM 528 C C . PHE A 1 71 ? -9.986 0.685 10.619 1.00 97.69 71 PHE A C 1
ATOM 530 O O . PHE A 1 71 ? -8.867 1.049 10.976 1.00 97.69 71 PHE A O 1
ATOM 537 N N . ASN A 1 72 ? -11.000 1.541 10.483 1.00 98.00 72 ASN A N 1
ATOM 538 C CA . ASN A 1 72 ? -10.966 2.890 11.039 1.00 98.00 72 ASN A CA 1
ATOM 539 C C . ASN A 1 72 ? -11.691 2.897 12.385 1.00 98.00 72 ASN A C 1
ATOM 541 O O . ASN A 1 72 ? -12.728 2.250 12.548 1.00 98.00 72 ASN A O 1
ATOM 545 N N . TYR A 1 73 ? -11.184 3.663 13.344 1.00 98.19 73 TYR A N 1
ATOM 546 C CA . TYR A 1 73 ? -11.873 3.873 14.612 1.00 98.19 73 TYR A CA 1
ATOM 547 C C . TYR A 1 73 ? -11.693 5.296 15.144 1.00 98.19 73 TYR A C 1
ATOM 549 O O . TYR A 1 73 ? -10.597 5.862 15.104 1.00 98.19 73 TYR A O 1
ATOM 557 N N . GLY A 1 74 ? -12.764 5.866 15.696 1.00 96.44 74 GLY A N 1
ATOM 558 C CA . GLY A 1 74 ? -12.729 7.134 16.419 1.00 96.44 74 GLY A CA 1
ATOM 559 C C . GLY A 1 74 ? -14.125 7.661 16.754 1.00 96.44 74 GLY A C 1
ATOM 560 O O . GLY A 1 74 ? -15.055 6.890 16.966 1.00 96.44 74 GLY A O 1
ATOM 561 N N . LYS A 1 75 ? -14.296 8.988 16.792 1.00 94.44 75 LYS A N 1
ATOM 562 C CA . LYS A 1 75 ? -15.582 9.642 17.109 1.00 94.44 75 LYS A CA 1
ATOM 563 C C . LYS A 1 75 ? -16.690 9.328 16.099 1.00 94.44 75 LYS A C 1
ATOM 565 O O . LYS A 1 75 ? -17.857 9.480 16.432 1.00 94.44 75 LYS A O 1
ATOM 570 N N . ALA A 1 76 ? -16.329 8.940 14.876 1.00 91.69 76 ALA A N 1
ATOM 571 C CA . ALA A 1 76 ? -17.284 8.537 13.845 1.00 91.69 76 ALA A CA 1
ATOM 572 C C . ALA A 1 76 ? -17.651 7.037 13.903 1.00 91.69 76 ALA A C 1
ATOM 574 O O . ALA A 1 76 ? -18.377 6.566 13.035 1.00 91.69 76 ALA A O 1
ATOM 575 N N . GLY A 1 77 ? -17.180 6.304 14.920 1.00 95.88 77 GLY A N 1
ATOM 576 C CA . GLY A 1 77 ? -17.488 4.891 15.131 1.00 95.88 77 GLY A CA 1
ATOM 577 C C . GLY A 1 77 ? -16.400 3.943 14.629 1.00 95.88 77 GLY A C 1
ATOM 578 O O . GLY A 1 77 ? -15.257 4.347 14.398 1.00 95.88 77 GLY A O 1
ATOM 579 N N . CYS A 1 78 ? -16.767 2.667 14.504 1.00 97.75 78 CYS A N 1
ATOM 580 C CA . CYS A 1 78 ? -15.928 1.595 13.977 1.00 97.75 78 CYS A CA 1
ATOM 581 C C . CYS A 1 78 ? -16.284 1.331 12.512 1.00 97.75 78 CYS A C 1
ATOM 583 O O . CYS A 1 78 ? -17.456 1.143 12.190 1.00 97.75 78 CYS A O 1
ATOM 585 N N . GLN A 1 79 ? -15.283 1.292 11.637 1.00 97.81 79 GLN A N 1
ATOM 586 C CA . GLN A 1 79 ? -15.457 0.945 10.228 1.00 97.81 79 GLN A CA 1
ATOM 587 C C . GLN A 1 79 ? -14.507 -0.186 9.861 1.00 97.81 79 GLN A C 1
ATOM 589 O O . GLN A 1 79 ? -13.294 -0.039 9.999 1.00 97.81 79 GLN A O 1
ATOM 594 N N . MET A 1 80 ? -15.042 -1.304 9.390 1.00 96.75 80 MET A N 1
ATOM 595 C CA . MET A 1 80 ? -14.248 -2.448 8.951 1.00 96.75 80 MET A CA 1
ATOM 596 C C . MET A 1 80 ? -13.858 -2.294 7.489 1.00 96.75 80 MET A C 1
ATOM 598 O O . MET A 1 80 ? -14.646 -1.819 6.674 1.00 96.75 80 MET A O 1
ATOM 602 N N . LEU A 1 81 ? -12.639 -2.712 7.160 1.00 96.25 81 LEU A N 1
ATOM 603 C CA . LEU A 1 81 ? -12.093 -2.621 5.814 1.00 96.25 81 LEU A CA 1
ATOM 604 C C . LEU A 1 81 ? -11.672 -4.008 5.346 1.00 96.25 81 LEU A C 1
ATOM 606 O O . LEU A 1 81 ? -10.954 -4.735 6.040 1.00 96.25 81 LEU A O 1
ATOM 610 N N . GLN A 1 82 ? -12.090 -4.357 4.133 1.00 93.19 82 GLN A N 1
ATOM 611 C CA . GLN A 1 82 ? -11.729 -5.632 3.504 1.00 93.19 82 GLN A CA 1
ATOM 612 C C . GLN A 1 82 ? -10.337 -5.610 2.852 1.00 93.19 82 GLN A C 1
ATOM 614 O O . GLN A 1 82 ? -9.856 -6.625 2.352 1.00 93.19 82 GLN A O 1
ATOM 619 N N . GLN A 1 83 ? -9.681 -4.451 2.876 1.00 90.06 83 GLN A N 1
ATOM 620 C CA . GLN A 1 83 ? -8.362 -4.203 2.310 1.00 90.06 83 GLN A CA 1
ATOM 621 C C . GLN A 1 83 ? -7.529 -3.372 3.289 1.00 90.06 83 GLN A C 1
ATOM 623 O O . GLN A 1 83 ? -8.063 -2.527 4.007 1.00 90.06 83 GLN A O 1
ATOM 628 N N . GLU A 1 84 ? -6.226 -3.625 3.312 1.00 89.44 84 GLU A N 1
ATOM 629 C CA . GLU A 1 84 ? -5.248 -2.765 3.980 1.00 89.44 84 GLU A CA 1
ATOM 630 C C . GLU A 1 84 ? -4.792 -1.643 3.033 1.00 89.44 84 GLU A C 1
ATOM 632 O O . GLU A 1 84 ? -4.950 -1.745 1.813 1.00 89.44 84 GLU A O 1
ATOM 637 N N . LEU A 1 85 ? -4.200 -0.581 3.580 1.00 88.62 85 LEU A N 1
ATOM 638 C CA . LEU A 1 85 ? -3.694 0.581 2.841 1.00 88.62 85 LEU A CA 1
ATOM 639 C C . LEU A 1 85 ? -2.758 0.156 1.706 1.00 88.62 85 LEU A C 1
ATOM 641 O O . LEU A 1 85 ? -2.718 0.786 0.658 1.00 88.62 85 LEU A O 1
ATOM 645 N N . CYS A 1 86 ? -2.041 -0.940 1.920 1.00 82.81 86 CYS A N 1
ATOM 646 C CA . CYS A 1 86 ? -0.980 -1.417 1.047 1.00 82.81 86 CYS A CA 1
ATOM 647 C C . CYS A 1 86 ? -1.386 -2.620 0.202 1.00 82.81 86 CYS A C 1
ATOM 649 O O . CYS A 1 86 ? -0.549 -3.262 -0.421 1.00 82.81 86 CYS A O 1
ATOM 651 N N . HIS A 1 87 ? -2.686 -2.916 0.159 1.00 79.00 87 HIS A N 1
ATOM 652 C CA . HIS A 1 87 ? -3.223 -4.027 -0.612 1.00 79.00 87 HIS A CA 1
ATOM 653 C C . HIS A 1 87 ? -3.051 -3.839 -2.127 1.00 79.00 87 HIS A C 1
ATOM 655 O O . HIS A 1 87 ? -2.824 -4.805 -2.853 1.00 79.00 87 HIS A O 1
ATOM 661 N N . GLN A 1 88 ? -3.192 -2.602 -2.609 1.00 71.62 88 GLN A N 1
ATOM 662 C CA . GLN A 1 88 ? -3.113 -2.253 -4.026 1.00 71.62 88 GLN A CA 1
ATOM 663 C C . GLN A 1 88 ? -2.597 -0.823 -4.211 1.00 71.62 88 GLN A C 1
ATOM 665 O O . GLN A 1 88 ? -2.752 0.022 -3.327 1.00 71.62 88 GLN A O 1
ATOM 670 N N . ALA A 1 89 ? -2.024 -0.551 -5.385 1.00 65.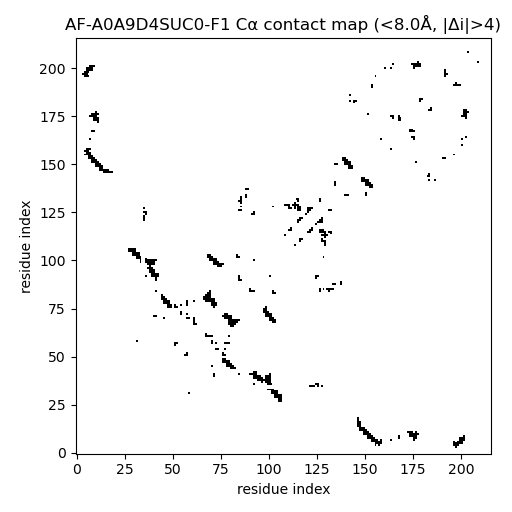38 89 ALA A N 1
ATOM 671 C CA . ALA A 1 89 ? -1.598 0.789 -5.773 1.00 65.38 89 ALA A CA 1
ATOM 672 C C . ALA A 1 89 ? -2.764 1.794 -5.750 1.00 65.38 89 ALA A C 1
ATOM 674 O O . ALA A 1 89 ? -3.931 1.432 -5.913 1.00 65.38 89 ALA A O 1
ATOM 675 N N . GLY A 1 90 ? -2.436 3.071 -5.556 1.00 72.56 90 GLY A N 1
ATOM 676 C CA . GLY A 1 90 ? -3.398 4.173 -5.611 1.00 72.56 90 GLY A CA 1
ATOM 677 C C . GLY A 1 90 ? -4.247 4.376 -4.351 1.00 72.56 90 GLY A C 1
ATOM 678 O O . GLY A 1 90 ? -4.910 5.409 -4.242 1.00 72.56 90 GLY A O 1
ATOM 679 N N . LEU A 1 91 ? -4.208 3.464 -3.373 1.00 83.38 91 LEU A N 1
ATOM 680 C CA . LEU A 1 91 ? -4.851 3.689 -2.078 1.00 83.38 91 LEU A CA 1
ATOM 681 C C . LEU A 1 91 ? -4.111 4.767 -1.286 1.00 83.38 91 LEU A C 1
ATOM 683 O O . LEU A 1 91 ? -2.885 4.766 -1.187 1.00 83.38 91 LEU A O 1
ATOM 687 N N . LYS A 1 92 ? -4.875 5.693 -0.704 1.00 87.31 92 LYS A N 1
ATOM 688 C CA . LYS A 1 92 ? -4.348 6.779 0.125 1.00 87.31 92 LYS A CA 1
ATOM 689 C C . LYS A 1 92 ? -5.225 6.995 1.344 1.00 87.31 92 LYS A C 1
ATOM 691 O O . LYS A 1 92 ? -6.454 6.952 1.258 1.00 87.31 92 LYS A O 1
ATOM 696 N N . LEU A 1 93 ? -4.586 7.286 2.473 1.00 92.44 93 LEU A N 1
ATOM 697 C CA . LEU A 1 93 ? -5.298 7.759 3.650 1.00 92.44 93 LEU A CA 1
ATOM 698 C C . LEU A 1 93 ? -5.745 9.205 3.430 1.00 92.44 93 LEU A C 1
ATOM 700 O O . LEU A 1 93 ? -4.951 10.073 3.074 1.00 92.44 93 LEU A O 1
ATOM 704 N N . THR A 1 94 ? -7.023 9.468 3.673 1.00 93.75 94 THR A N 1
ATOM 705 C CA . THR A 1 94 ? -7.604 10.812 3.615 1.00 93.75 94 THR A CA 1
ATOM 706 C C . THR A 1 94 ? -7.588 11.429 5.007 1.00 93.75 94 THR A C 1
ATOM 708 O O . THR A 1 94 ? -7.794 10.723 5.994 1.00 93.75 94 THR A O 1
ATOM 711 N N . ALA A 1 95 ? -7.356 12.739 5.104 1.00 95.00 95 ALA A N 1
ATOM 712 C CA . ALA A 1 95 ? -7.487 13.458 6.367 1.00 95.00 95 ALA A CA 1
ATOM 713 C C . ALA A 1 95 ? -8.934 13.364 6.886 1.00 95.00 95 ALA A C 1
ATOM 715 O O . ALA A 1 95 ? -9.870 13.806 6.224 1.00 95.00 95 ALA A O 1
ATOM 716 N N . GLU A 1 96 ? -9.112 12.795 8.075 1.00 96.06 96 GLU A N 1
ATOM 717 C CA . GLU A 1 96 ? -10.402 12.660 8.754 1.00 96.06 96 GLU A CA 1
ATOM 718 C C . GLU A 1 96 ? -10.151 12.716 10.269 1.00 96.06 96 GLU A C 1
ATOM 720 O O . GLU A 1 96 ? -9.834 11.702 10.891 1.00 96.06 96 GLU A O 1
ATOM 725 N N . PRO A 1 97 ? -10.264 13.898 10.897 1.00 95.88 97 PRO A N 1
ATOM 726 C CA . PRO A 1 97 ? -9.865 14.105 12.291 1.00 95.88 97 PRO A CA 1
ATOM 727 C C . PRO A 1 97 ? -10.712 13.321 13.302 1.00 95.88 97 PR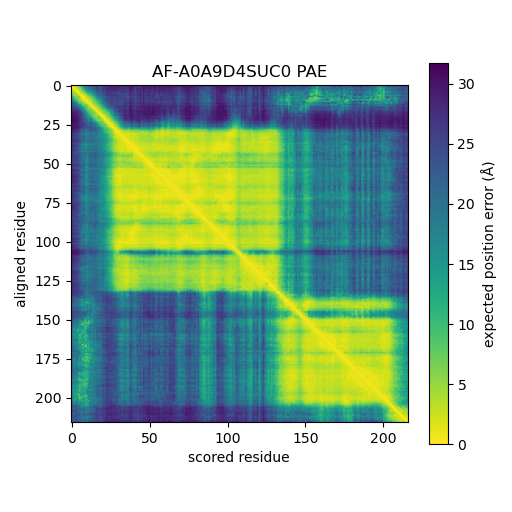O A C 1
ATOM 729 O O . PRO A 1 97 ? -10.363 13.255 14.483 1.00 95.88 97 PRO A O 1
ATOM 732 N N . ARG A 1 98 ? -11.844 12.746 12.880 1.00 96.69 98 ARG A N 1
ATOM 733 C CA . ARG A 1 98 ? -12.702 11.920 13.738 1.00 96.69 98 ARG A CA 1
ATOM 734 C C . ARG A 1 98 ? -12.336 10.444 13.703 1.00 96.69 98 ARG A C 1
ATOM 736 O O . ARG A 1 98 ? -12.900 9.706 14.507 1.00 96.69 98 ARG A O 1
ATOM 743 N N . LEU A 1 99 ? -11.445 10.015 12.815 1.00 97.12 99 LEU A N 1
ATOM 744 C CA . LEU A 1 99 ? -11.042 8.622 12.657 1.00 97.12 99 LEU A CA 1
ATOM 745 C C . LEU A 1 99 ? -9.520 8.487 12.713 1.00 97.12 99 LEU A C 1
ATOM 747 O O . LEU A 1 99 ? -8.766 9.406 12.407 1.00 97.12 99 LEU A O 1
ATOM 751 N N . ASN A 1 100 ? -9.075 7.305 13.113 1.00 97.19 100 ASN A N 1
ATOM 752 C CA . ASN A 1 100 ? -7.706 6.852 12.934 1.00 97.19 100 ASN A CA 1
ATOM 753 C C . ASN A 1 100 ? -7.753 5.520 12.197 1.00 97.19 100 ASN A C 1
ATOM 755 O O . ASN A 1 100 ? -8.645 4.707 12.457 1.00 97.19 100 ASN A O 1
ATOM 759 N N . TYR A 1 101 ? -6.799 5.308 11.304 1.00 96.50 101 TYR A N 1
ATOM 760 C CA . TYR A 1 101 ? -6.680 4.087 10.527 1.00 96.50 101 TYR A CA 1
ATOM 761 C C . TYR A 1 101 ? -5.751 3.087 11.226 1.00 96.50 101 TYR A C 1
ATOM 763 O O . TYR A 1 101 ? -4.661 3.456 11.668 1.00 96.50 101 TYR A O 1
ATOM 771 N N . TYR A 1 102 ? -6.165 1.821 11.274 1.00 95.31 102 TYR A N 1
ATOM 772 C CA . TYR A 1 102 ? -5.430 0.725 11.899 1.00 95.31 102 TYR A CA 1
ATOM 773 C C . TYR A 1 102 ? -5.211 -0.423 10.911 1.00 95.31 102 TYR A C 1
ATOM 775 O O . TYR A 1 102 ? -6.173 -1.058 10.473 1.00 95.31 102 TYR A O 1
ATOM 783 N N . ASP A 1 103 ? -3.946 -0.736 10.624 1.00 90.94 103 ASP A N 1
ATOM 784 C CA . ASP A 1 103 ? -3.580 -1.977 9.928 1.00 90.94 103 ASP A CA 1
ATOM 785 C C . ASP A 1 103 ? -3.608 -3.158 10.896 1.00 90.94 103 ASP A C 1
ATOM 787 O O . ASP A 1 103 ? -3.214 -3.019 12.058 1.00 90.94 103 ASP A O 1
ATOM 791 N N . LEU A 1 104 ? -4.026 -4.330 10.404 1.00 90.31 104 LEU A N 1
ATOM 792 C CA . LEU A 1 104 ? -3.879 -5.584 11.135 1.00 90.31 104 LEU A CA 1
ATOM 793 C C . LEU A 1 104 ? -2.659 -6.368 10.661 1.00 90.31 104 LEU A C 1
ATOM 795 O O . LEU A 1 104 ? -2.658 -6.922 9.563 1.00 90.31 104 LEU A O 1
ATOM 799 N N . GLN A 1 105 ? -1.676 -6.524 11.540 1.00 83.19 105 GLN A N 1
ATOM 800 C CA . GLN A 1 105 ? -0.439 -7.244 11.239 1.00 83.19 105 GLN A CA 1
ATOM 801 C C . GLN A 1 105 ? -0.381 -8.588 11.960 1.00 83.19 105 GLN A C 1
ATOM 803 O O . GLN A 1 105 ? -0.724 -8.680 13.138 1.00 83.19 105 GLN A O 1
ATOM 808 N N . ASP A 1 106 ? 0.088 -9.623 11.266 1.00 73.25 106 ASP A N 1
ATOM 809 C CA . ASP A 1 106 ? 0.321 -10.952 11.828 1.00 73.25 106 ASP A CA 1
ATOM 810 C C . ASP A 1 106 ? 1.723 -10.998 12.465 1.00 73.25 106 ASP A C 1
ATOM 812 O O . ASP A 1 106 ? 2.707 -10.850 11.754 1.00 73.25 106 ASP A O 1
ATOM 816 N N . ARG A 1 107 ? 1.823 -11.239 13.786 1.00 64.62 107 ARG A N 1
ATOM 817 C CA . ARG A 1 107 ? 3.070 -11.468 14.563 1.00 64.62 107 ARG A CA 1
ATOM 818 C C . ARG A 1 107 ? 4.224 -10.461 14.344 1.00 64.62 107 ARG A C 1
ATOM 820 O O . ARG A 1 107 ? 4.963 -10.569 13.381 1.00 64.62 107 ARG A O 1
ATOM 827 N N . ALA A 1 108 ? 4.491 -9.629 15.359 1.00 53.16 108 ALA A N 1
ATOM 828 C CA . ALA A 1 108 ? 5.792 -9.021 15.717 1.00 53.16 108 ALA A CA 1
ATOM 829 C C . ALA A 1 108 ? 6.667 -8.396 14.606 1.00 53.16 108 ALA A C 1
ATOM 831 O O . ALA A 1 108 ? 7.850 -8.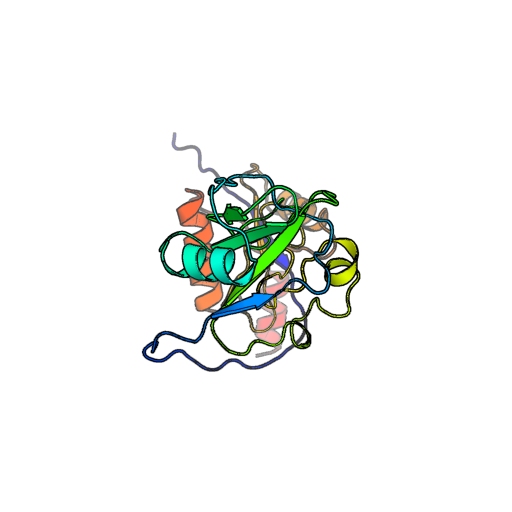151 14.840 1.00 53.16 108 ALA A O 1
ATOM 832 N N . LEU A 1 109 ? 6.127 -8.116 13.423 1.00 62.56 109 LEU A N 1
ATOM 833 C CA . LEU A 1 109 ? 6.780 -7.227 12.483 1.00 62.56 109 LEU A CA 1
ATOM 834 C C . LEU A 1 109 ? 6.605 -5.825 13.051 1.00 62.56 109 LEU A C 1
ATOM 836 O O . LEU A 1 109 ? 5.562 -5.200 12.907 1.00 62.56 109 LEU A O 1
ATOM 840 N N . ASP A 1 110 ? 7.610 -5.388 13.800 1.00 74.06 110 ASP A N 1
ATOM 841 C CA . ASP A 1 110 ? 7.694 -4.010 14.241 1.00 74.06 110 ASP A CA 1
ATOM 842 C C . ASP A 1 110 ? 7.721 -3.131 12.986 1.00 74.06 110 ASP A C 1
ATOM 844 O O . ASP A 1 110 ? 8.631 -3.253 12.161 1.00 74.06 110 ASP A O 1
ATOM 848 N N . GLU A 1 111 ? 6.723 -2.254 12.827 1.00 77.88 111 GLU A N 1
ATOM 849 C CA . GLU A 1 111 ? 6.679 -1.273 11.736 1.00 77.88 111 GLU A CA 1
ATOM 850 C C . GLU A 1 111 ? 8.004 -0.517 11.622 1.00 77.88 111 GLU A C 1
ATOM 852 O O . GLU A 1 111 ? 8.440 -0.206 10.517 1.00 77.88 111 GLU A O 1
ATOM 857 N N . ARG A 1 112 ? 8.702 -0.322 12.752 1.00 81.31 112 ARG A N 1
ATOM 858 C CA . ARG A 1 112 ? 10.014 0.336 12.844 1.00 81.31 112 ARG A CA 1
ATOM 859 C C . ARG A 1 112 ? 11.119 -0.356 12.064 1.00 81.31 112 ARG A C 1
ATOM 861 O O . ARG A 1 112 ? 12.129 0.278 11.754 1.00 81.31 112 ARG A O 1
ATOM 868 N N . MET A 1 113 ? 10.944 -1.639 11.772 1.00 76.31 113 MET A N 1
ATOM 869 C CA . MET A 1 113 ? 11.863 -2.445 10.976 1.00 76.31 113 MET A CA 1
ATOM 870 C C . MET A 1 113 ? 11.507 -2.451 9.486 1.00 76.31 113 MET A C 1
ATOM 872 O O . MET A 1 113 ? 12.310 -2.919 8.682 1.00 76.31 113 MET A O 1
ATOM 876 N N . GLY A 1 114 ? 10.331 -1.940 9.108 1.00 75.69 114 GLY A N 1
ATOM 877 C CA . GLY A 1 114 ? 9.913 -1.834 7.715 1.00 75.69 114 GLY A CA 1
ATOM 878 C C . GLY A 1 114 ? 10.781 -0.840 6.929 1.00 75.69 114 GLY A C 1
ATOM 879 O O . GLY A 1 114 ? 11.216 0.175 7.485 1.00 75.69 114 GLY A O 1
ATOM 880 N N . PRO A 1 115 ? 11.006 -1.074 5.622 1.00 73.00 115 PRO A N 1
ATOM 881 C CA . PRO A 1 115 ? 11.892 -0.243 4.799 1.00 73.00 115 PRO A CA 1
ATOM 882 C C . PRO A 1 115 ? 11.432 1.220 4.710 1.00 73.00 115 PRO A C 1
ATOM 884 O O . PRO A 1 115 ? 12.245 2.122 4.511 1.00 73.00 115 PRO A O 1
ATOM 887 N N . LEU A 1 116 ? 10.135 1.471 4.908 1.00 79.00 116 LEU A N 1
ATOM 888 C CA . LEU A 1 116 ? 9.540 2.801 4.796 1.00 79.00 116 LEU A CA 1
ATOM 889 C C . LEU A 1 116 ? 9.487 3.584 6.100 1.00 79.00 116 LEU A C 1
ATOM 891 O O . LEU A 1 116 ? 9.223 4.783 6.050 1.00 79.00 116 LEU A O 1
ATOM 895 N N . TRP A 1 117 ? 9.763 2.968 7.251 1.00 83.31 117 TRP A N 1
ATOM 896 C CA . TRP A 1 117 ? 9.529 3.589 8.558 1.00 83.31 117 TRP A CA 1
ATOM 897 C C . TRP A 1 117 ? 10.185 4.964 8.730 1.00 83.31 117 TRP A C 1
ATOM 899 O O . TRP A 1 117 ? 9.602 5.883 9.296 1.00 83.31 117 TRP A O 1
ATOM 909 N N . LYS A 1 118 ? 11.418 5.110 8.235 1.00 79.81 118 LYS A N 1
ATOM 910 C CA . LYS A 1 118 ? 12.208 6.348 8.349 1.00 79.81 118 LYS A CA 1
ATOM 911 C C . LYS A 1 118 ? 12.030 7.293 7.159 1.00 79.81 118 LYS A C 1
ATOM 913 O O . LYS A 1 118 ? 12.754 8.279 7.057 1.00 79.81 118 LYS A O 1
ATOM 918 N N . THR A 1 119 ? 11.129 6.970 6.238 1.00 77.75 119 THR A N 1
ATOM 919 C CA . THR A 1 119 ? 10.904 7.744 5.015 1.00 77.75 119 THR A CA 1
ATOM 920 C C . THR A 1 119 ? 9.684 8.656 5.165 1.00 77.75 119 THR A C 1
ATOM 922 O O . THR A 1 119 ? 8.779 8.333 5.943 1.00 77.75 119 THR A O 1
ATOM 925 N N . PRO A 1 120 ? 9.600 9.751 4.385 1.00 77.25 120 PRO A N 1
ATOM 926 C CA . PRO A 1 120 ? 8.409 10.596 4.347 1.00 77.25 120 PRO A CA 1
ATOM 927 C C . PRO A 1 120 ? 7.126 9.823 4.017 1.00 77.25 120 PRO A C 1
ATOM 929 O O . PRO A 1 120 ? 6.086 10.140 4.574 1.00 77.25 120 PRO A O 1
ATOM 932 N N . PHE A 1 121 ? 7.189 8.745 3.226 1.00 79.88 121 PHE A N 1
ATOM 933 C CA . PHE A 1 121 ? 6.019 7.905 2.930 1.00 79.88 121 PHE A CA 1
ATOM 934 C C . PHE A 1 121 ? 5.358 7.323 4.190 1.00 79.88 121 PHE A C 1
ATOM 936 O O . PHE A 1 121 ? 4.136 7.197 4.257 1.00 79.88 121 PHE A O 1
ATOM 943 N N . CYS A 1 122 ? 6.134 6.991 5.224 1.00 84.12 122 CYS A N 1
ATOM 944 C CA . CYS A 1 122 ? 5.551 6.547 6.485 1.00 84.12 122 CYS A CA 1
ATOM 945 C C . CYS A 1 122 ? 4.915 7.721 7.245 1.00 84.12 122 CYS A C 1
ATOM 947 O O . CYS A 1 122 ? 3.728 7.673 7.563 1.00 84.12 122 CYS A O 1
ATOM 949 N N . SER A 1 123 ? 5.660 8.800 7.499 1.00 82.81 123 SER A N 1
ATOM 950 C CA . SER A 1 123 ? 5.175 9.905 8.340 1.00 82.81 123 SER A CA 1
ATOM 951 C C . SER A 1 123 ? 4.121 10.799 7.676 1.00 82.81 123 SER A C 1
ATOM 953 O O . SER A 1 123 ? 3.242 11.324 8.359 1.00 82.81 123 SER A O 1
ATOM 955 N N . GLU A 1 124 ? 4.211 11.005 6.362 1.00 82.31 124 GLU A N 1
ATOM 956 C CA . GLU A 1 124 ? 3.346 11.908 5.596 1.00 82.31 124 GLU A CA 1
ATOM 957 C C . GLU A 1 124 ? 2.168 11.188 4.948 1.00 82.31 124 GLU A C 1
ATOM 959 O O . GLU A 1 124 ? 1.095 11.786 4.880 1.00 82.31 124 GLU A O 1
ATOM 964 N N . ASP A 1 125 ? 2.317 9.925 4.535 1.00 81.25 125 ASP A N 1
ATOM 965 C CA . ASP A 1 125 ? 1.263 9.174 3.833 1.00 81.25 125 ASP A CA 1
ATOM 966 C C . ASP A 1 125 ? 0.707 7.982 4.635 1.00 81.25 125 ASP A C 1
ATOM 968 O O . ASP A 1 125 ? -0.376 7.476 4.328 1.00 81.25 125 ASP A O 1
ATOM 972 N N . GLY A 1 126 ? 1.381 7.565 5.712 1.00 86.31 126 GLY A N 1
ATOM 973 C CA . GLY A 1 126 ? 0.939 6.471 6.581 1.00 86.31 126 GLY A CA 1
ATOM 974 C C . GLY A 1 126 ? 1.304 5.072 6.079 1.00 86.31 126 GLY A C 1
ATOM 975 O O . GLY A 1 126 ? 0.755 4.092 6.589 1.00 86.31 126 GLY A O 1
ATOM 976 N N . PHE A 1 127 ? 2.230 4.957 5.120 1.00 87.25 127 PHE A N 1
ATOM 977 C CA . PHE A 1 127 ? 2.726 3.693 4.552 1.00 87.25 127 PHE A CA 1
ATOM 978 C C . PHE A 1 127 ? 3.767 3.008 5.456 1.00 87.25 127 PHE A C 1
ATOM 980 O O . PHE A 1 127 ? 4.826 2.585 5.016 1.00 87.25 127 PHE A O 1
ATOM 987 N N . CYS A 1 128 ? 3.501 2.921 6.756 1.00 82.75 128 CYS A N 1
ATOM 988 C CA . CYS A 1 128 ? 4.477 2.421 7.731 1.00 82.75 128 CYS A CA 1
ATOM 989 C C . CYS A 1 128 ? 4.516 0.896 7.859 1.00 82.75 1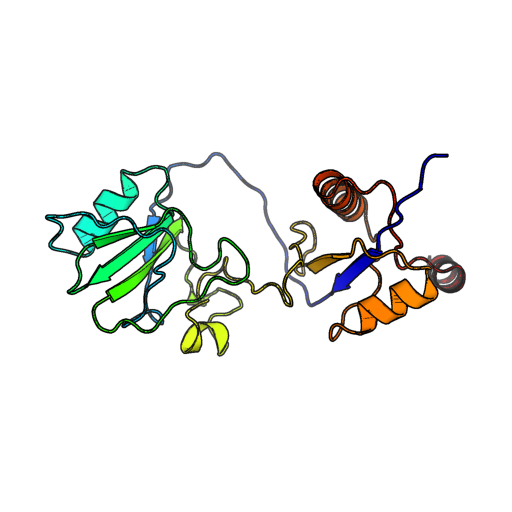28 CYS A C 1
ATOM 991 O O . CYS A 1 128 ? 5.402 0.376 8.534 1.00 82.75 128 CYS A O 1
ATOM 993 N N . SER A 1 129 ? 3.573 0.172 7.241 1.00 83.44 129 SER A N 1
ATOM 994 C CA . SER A 1 129 ? 3.591 -1.290 7.312 1.00 83.44 129 SER A CA 1
ATOM 995 C C . SER A 1 129 ? 4.854 -1.825 6.630 1.00 83.44 129 SER A C 1
ATOM 997 O O . SER A 1 129 ? 5.215 -1.356 5.550 1.00 83.44 129 SER A O 1
ATOM 999 N N . PRO A 1 130 ? 5.493 -2.870 7.169 1.00 73.62 130 PRO A N 1
ATOM 1000 C CA . PRO A 1 130 ? 6.572 -3.577 6.479 1.00 73.62 130 PRO A CA 1
ATOM 1001 C C . PRO A 1 130 ? 6.143 -4.166 5.126 1.00 73.62 130 PRO A C 1
ATOM 1003 O O . PRO A 1 130 ? 6.983 -4.420 4.274 1.00 73.62 130 PRO A O 1
ATOM 1006 N N . THR A 1 131 ? 4.836 -4.349 4.920 1.00 74.69 131 THR A N 1
ATOM 1007 C CA . THR A 1 131 ? 4.223 -4.793 3.660 1.00 74.69 131 THR A CA 1
ATOM 1008 C C . THR A 1 131 ? 3.892 -3.647 2.696 1.00 74.69 131 THR A C 1
ATOM 1010 O O . THR A 1 131 ? 3.407 -3.905 1.601 1.00 74.69 131 THR A O 1
ATOM 1013 N N . CYS A 1 132 ? 4.138 -2.389 3.081 1.00 74.62 132 CYS A N 1
ATOM 1014 C CA . CYS A 1 132 ? 3.727 -1.197 2.335 1.00 74.62 132 CYS A CA 1
ATOM 1015 C C . CYS A 1 132 ? 4.655 -0.754 1.210 1.00 74.62 132 CYS A C 1
ATOM 1017 O O . CYS A 1 132 ? 4.524 0.384 0.766 1.00 74.62 132 CYS A O 1
ATOM 1019 N N . GLU A 1 133 ? 5.584 -1.599 0.758 1.00 65.56 133 GLU A N 1
ATOM 1020 C CA . GLU A 1 133 ? 6.575 -1.195 -0.241 1.00 65.56 133 GLU A CA 1
ATOM 1021 C C . GLU A 1 133 ? 5.888 -0.538 -1.456 1.00 65.56 133 GLU A C 1
ATOM 1023 O O . GLU A 1 133 ? 5.041 -1.170 -2.101 1.00 65.56 133 GLU A O 1
ATOM 1028 N N . PRO A 1 134 ? 6.151 0.756 -1.724 1.00 53.44 134 PRO A N 1
ATOM 1029 C CA . PRO A 1 134 ? 5.391 1.488 -2.703 1.00 53.44 134 PRO A CA 1
ATOM 1030 C C . PRO A 1 134 ? 5.860 1.007 -4.065 1.00 53.44 134 PRO A C 1
ATOM 1032 O O . PRO A 1 134 ? 7.046 1.067 -4.391 1.00 53.44 134 PRO A O 1
ATOM 1035 N N . LEU A 1 135 ? 4.913 0.543 -4.877 1.00 55.53 135 LEU A N 1
ATOM 1036 C CA . LEU A 1 135 ? 5.176 0.342 -6.292 1.00 55.53 135 LEU A CA 1
ATOM 1037 C C . LEU A 1 135 ? 5.655 1.693 -6.860 1.00 55.53 135 LEU A C 1
ATOM 1039 O O . LEU A 1 135 ? 4.986 2.705 -6.637 1.00 55.53 135 LEU A O 1
ATOM 1043 N N . PRO A 1 136 ? 6.802 1.742 -7.560 1.00 53.78 136 PRO A N 1
ATOM 1044 C CA . PRO A 1 136 ? 7.421 3.001 -7.971 1.00 53.78 136 PRO A CA 1
ATOM 1045 C C . PRO A 1 136 ? 6.513 3.812 -8.906 1.00 53.78 136 PRO A C 1
ATOM 1047 O O . PRO A 1 136 ? 6.568 5.040 -8.905 1.00 53.78 136 PRO A O 1
ATOM 1050 N N . VAL A 1 137 ? 5.664 3.124 -9.679 1.00 62.00 137 VAL A N 1
ATOM 1051 C CA . VAL A 1 137 ? 4.652 3.692 -10.579 1.00 62.00 137 VAL A CA 1
ATOM 1052 C C . VAL A 1 137 ? 3.463 2.718 -10.674 1.00 62.00 137 VAL A C 1
ATOM 1054 O O . VAL A 1 137 ? 3.630 1.506 -10.497 1.00 62.00 137 VAL A O 1
ATOM 1057 N N . ASP A 1 138 ? 2.266 3.219 -10.990 1.00 59.38 138 ASP A N 1
ATOM 1058 C CA . ASP A 1 138 ? 1.099 2.384 -11.302 1.00 59.38 138 ASP A CA 1
ATOM 1059 C C . ASP A 1 138 ? 1.404 1.367 -12.420 1.00 59.38 138 ASP A C 1
ATOM 1061 O O . ASP A 1 138 ? 2.100 1.649 -13.400 1.00 59.38 138 ASP A O 1
ATOM 1065 N N . GLY A 1 139 ? 0.862 0.156 -12.274 1.00 68.12 139 GLY A N 1
ATOM 1066 C CA . GLY A 1 139 ? 1.034 -0.940 -13.234 1.00 68.12 139 GLY A CA 1
ATOM 1067 C C . GLY A 1 139 ? 2.296 -1.786 -13.035 1.00 68.12 139 GLY A C 1
ATOM 1068 O O . GLY A 1 139 ? 2.428 -2.826 -13.685 1.00 68.12 139 GLY A O 1
ATOM 1069 N N . TYR A 1 140 ? 3.196 -1.402 -12.127 1.00 77.00 140 TYR A N 1
ATOM 1070 C CA . TYR A 1 140 ? 4.296 -2.269 -11.710 1.00 77.00 140 TYR A CA 1
ATOM 1071 C C . TYR A 1 140 ? 3.799 -3.368 -10.761 1.00 77.00 140 TYR A C 1
ATOM 1073 O O . TYR A 1 140 ? 2.884 -3.180 -9.965 1.00 77.00 140 TYR A O 1
ATOM 1081 N N . SER A 1 141 ? 4.402 -4.546 -10.864 1.00 75.69 141 SER A N 1
ATOM 1082 C CA . SER A 1 141 ? 4.170 -5.709 -10.013 1.00 75.69 141 SER A CA 1
ATOM 1083 C C . SER A 1 141 ? 5.466 -6.075 -9.313 1.00 75.69 141 SER A C 1
ATOM 1085 O O . SER A 1 141 ? 6.506 -6.197 -9.959 1.00 75.69 141 SER A O 1
ATOM 1087 N N . LEU A 1 142 ? 5.394 -6.286 -8.003 1.00 74.12 142 LEU A N 1
ATOM 1088 C CA . LEU A 1 142 ? 6.525 -6.767 -7.222 1.00 74.12 142 LEU A CA 1
ATOM 1089 C C . LEU A 1 142 ? 6.835 -8.222 -7.598 1.00 74.12 142 LEU A C 1
ATOM 1091 O O . LEU A 1 142 ? 5.952 -9.084 -7.565 1.00 74.12 142 LEU A O 1
ATOM 1095 N N . TYR A 1 143 ? 8.087 -8.501 -7.940 1.00 74.69 143 TYR A N 1
ATOM 1096 C CA . TYR A 1 143 ? 8.608 -9.848 -8.104 1.00 74.69 143 TYR A CA 1
ATOM 1097 C C . TYR A 1 143 ? 9.147 -10.356 -6.763 1.00 74.69 143 TYR A C 1
ATOM 1099 O O . TYR A 1 143 ? 10.185 -9.880 -6.299 1.00 74.69 143 TYR A O 1
ATOM 1107 N N . PRO A 1 144 ? 8.489 -11.352 -6.146 1.00 55.66 144 PRO A N 1
ATOM 1108 C CA . PRO A 1 144 ? 8.852 -11.817 -4.810 1.00 55.66 144 PRO A CA 1
ATOM 1109 C C . PRO A 1 144 ? 10.142 -12.651 -4.770 1.00 55.66 144 PRO A C 1
ATOM 1111 O O . PRO A 1 144 ? 10.636 -12.929 -3.682 1.00 55.66 144 PRO A O 1
ATOM 1114 N N . GLY A 1 145 ? 10.662 -13.086 -5.926 1.00 53.31 145 GLY A N 1
ATOM 1115 C CA . GLY A 1 145 ? 11.862 -13.926 -6.008 1.00 53.31 145 GLY A CA 1
ATOM 1116 C C . GLY A 1 145 ? 13.181 -13.151 -6.066 1.00 53.31 145 GLY A C 1
ATOM 1117 O O . GLY A 1 145 ? 14.237 -13.748 -5.889 1.00 53.31 145 GLY A O 1
ATOM 1118 N N . ALA A 1 146 ? 13.146 -11.833 -6.284 1.00 53.88 146 ALA A N 1
ATOM 1119 C CA . ALA A 1 146 ? 14.344 -11.007 -6.214 1.00 53.88 146 ALA A CA 1
ATOM 1120 C C . ALA A 1 146 ? 14.604 -10.597 -4.763 1.00 53.88 146 ALA A C 1
ATOM 1122 O O . ALA A 1 146 ? 13.724 -10.068 -4.089 1.00 53.88 146 ALA A O 1
ATOM 1123 N N . LEU A 1 147 ? 15.851 -10.766 -4.324 1.00 39.72 147 LEU A N 1
ATOM 1124 C CA . LEU A 1 147 ? 16.356 -10.322 -3.016 1.00 39.72 147 LEU A CA 1
ATOM 1125 C C . LEU A 1 147 ? 16.227 -8.804 -2.778 1.00 39.72 147 LEU A C 1
ATOM 1127 O O . LEU A 1 147 ? 16.482 -8.339 -1.675 1.00 39.72 147 LEU A O 1
ATOM 1131 N N . GLU A 1 148 ? 15.872 -8.050 -3.817 1.00 49.38 148 GLU A N 1
ATOM 1132 C CA . GLU A 1 148 ? 15.950 -6.592 -3.906 1.00 49.38 148 GLU A CA 1
ATOM 1133 C C . GLU A 1 148 ? 14.631 -5.949 -4.359 1.00 49.38 148 GLU A C 1
ATOM 1135 O O . GLU A 1 148 ? 14.612 -4.773 -4.699 1.00 49.38 148 GLU A O 1
ATOM 1140 N N . GLY A 1 149 ? 13.535 -6.718 -4.407 1.00 56.94 149 GLY A N 1
ATOM 1141 C CA . GLY A 1 149 ? 12.248 -6.205 -4.876 1.00 56.94 149 GLY A CA 1
ATOM 1142 C C . GLY A 1 149 ? 12.330 -5.743 -6.332 1.00 56.94 149 GLY A C 1
ATOM 1143 O O . GLY A 1 149 ? 12.373 -4.556 -6.637 1.00 56.94 149 GLY A O 1
ATOM 1144 N N . GLY A 1 150 ? 12.363 -6.696 -7.266 1.00 69.94 150 GLY A N 1
ATOM 1145 C CA . GLY A 1 150 ? 12.289 -6.363 -8.686 1.00 69.94 150 GLY A CA 1
ATOM 1146 C C . GLY A 1 150 ? 10.879 -5.893 -9.025 1.00 69.94 150 GLY A C 1
ATOM 1147 O O . GLY A 1 150 ? 9.926 -6.654 -8.875 1.00 69.94 150 GLY A O 1
ATOM 1148 N N . TYR A 1 151 ? 10.717 -4.659 -9.484 1.00 80.06 151 TYR A N 1
ATOM 1149 C CA . TYR A 1 151 ? 9.419 -4.173 -9.950 1.00 80.06 151 TYR A CA 1
ATOM 1150 C C . TYR A 1 151 ? 9.315 -4.391 -11.448 1.00 80.06 151 TYR A C 1
ATOM 1152 O O . TYR A 1 151 ? 10.170 -3.922 -12.192 1.00 80.06 151 TYR A O 1
ATOM 1160 N N . PHE A 1 152 ? 8.251 -5.054 -11.896 1.00 85.56 152 PHE A N 1
ATOM 1161 C CA . PHE A 1 152 ? 8.025 -5.312 -13.313 1.00 85.56 152 PHE A CA 1
ATOM 1162 C C . PHE A 1 152 ? 6.720 -4.709 -13.793 1.00 85.56 152 PHE A C 1
ATOM 1164 O O . PHE A 1 152 ? 5.662 -5.005 -13.241 1.00 85.56 152 PHE A O 1
ATOM 1171 N N . ARG A 1 153 ? 6.770 -3.928 -14.869 1.00 88.00 153 ARG A N 1
ATOM 1172 C CA . ARG A 1 153 ? 5.568 -3.473 -15.577 1.00 88.00 153 ARG A CA 1
ATOM 1173 C C . ARG A 1 153 ? 5.494 -4.137 -16.936 1.00 88.00 153 ARG A C 1
ATOM 1175 O O . ARG A 1 153 ? 6.469 -4.131 -17.684 1.00 88.00 153 ARG A O 1
ATOM 1182 N N . LEU A 1 154 ? 4.317 -4.660 -17.263 1.00 88.25 154 LEU A N 1
ATOM 1183 C CA . LEU A 1 154 ? 3.989 -5.089 -18.616 1.00 88.25 154 LEU A CA 1
ATOM 1184 C C . LEU A 1 154 ? 3.210 -3.964 -19.314 1.00 88.25 154 LEU A C 1
ATOM 1186 O O . LEU A 1 154 ? 2.085 -3.670 -18.915 1.00 88.25 154 LEU A O 1
ATOM 1190 N N . SER A 1 155 ? 3.785 -3.336 -20.339 1.00 86.31 155 SER A N 1
ATOM 1191 C CA . SER A 1 155 ? 3.0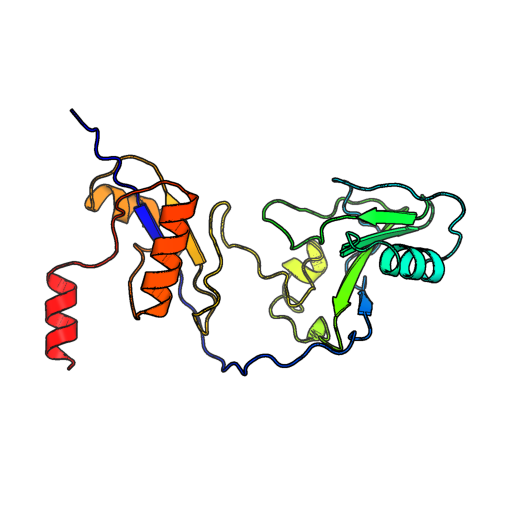69 -2.397 -21.215 1.00 86.31 155 SER A CA 1
ATOM 1192 C C . SER A 1 155 ? 2.500 -3.159 -22.412 1.00 86.31 155 SER A C 1
ATOM 1194 O O . SER A 1 155 ? 3.203 -3.917 -23.072 1.00 86.31 155 SER A O 1
ATOM 1196 N N . THR A 1 156 ? 1.203 -3.010 -22.683 1.00 84.38 156 THR A N 1
ATOM 1197 C CA . THR A 1 156 ? 0.516 -3.674 -23.807 1.00 84.38 156 THR A CA 1
ATOM 1198 C C . THR A 1 156 ? 0.523 -2.837 -25.086 1.00 84.38 156 THR A C 1
ATOM 1200 O O . THR A 1 156 ? -0.166 -3.181 -26.045 1.00 84.38 156 THR A O 1
ATOM 1203 N N . THR A 1 157 ? 1.251 -1.720 -25.094 1.00 84.31 157 THR A N 1
ATOM 1204 C CA . THR A 1 157 ? 1.381 -0.842 -26.257 1.00 84.31 157 THR A CA 1
ATOM 1205 C C . THR A 1 157 ? 2.143 -1.561 -27.367 1.00 84.31 157 THR A C 1
ATOM 1207 O O . THR A 1 157 ? 3.203 -2.137 -27.130 1.00 84.31 157 THR A O 1
ATOM 1210 N N . GLU A 1 158 ? 1.626 -1.509 -28.596 1.00 81.88 158 GLU A N 1
ATOM 1211 C CA . GLU A 1 158 ? 2.358 -2.019 -29.753 1.00 81.88 158 GLU A CA 1
ATOM 1212 C C . GLU A 1 158 ? 3.610 -1.164 -30.002 1.00 81.88 158 GLU A C 1
ATOM 1214 O O . GLU A 1 158 ? 3.537 0.027 -30.321 1.00 81.88 158 GLU A O 1
ATOM 1219 N N . ALA A 1 159 ? 4.778 -1.787 -29.867 1.00 86.00 159 ALA A N 1
ATOM 1220 C CA . ALA A 1 159 ? 6.074 -1.163 -30.083 1.00 86.00 159 ALA A CA 1
ATOM 1221 C C . ALA A 1 159 ? 7.022 -2.130 -30.804 1.00 86.00 159 ALA A C 1
ATOM 1223 O O . ALA A 1 159 ? 6.817 -3.340 -30.805 1.00 86.00 159 ALA A O 1
ATOM 1224 N N . ASN A 1 160 ? 8.074 -1.595 -31.422 1.00 90.31 160 ASN A N 1
ATOM 1225 C CA . ASN A 1 160 ? 9.257 -2.373 -31.798 1.00 90.31 160 ASN A CA 1
ATOM 1226 C C . ASN A 1 160 ? 10.304 -2.270 -30.678 1.00 90.31 160 ASN A C 1
ATOM 1228 O O . ASN A 1 160 ? 10.159 -1.421 -29.806 1.00 90.31 160 ASN A O 1
ATOM 1232 N N . PHE A 1 161 ? 11.372 -3.073 -30.721 1.00 88.44 161 PHE A N 1
ATOM 1233 C CA . PHE A 1 161 ? 12.391 -3.121 -29.660 1.00 88.44 161 PHE A CA 1
ATOM 1234 C C . PHE A 1 161 ? 12.992 -1.749 -29.285 1.00 88.44 161 PHE A C 1
ATOM 1236 O O . PHE A 1 161 ? 13.174 -1.448 -28.108 1.00 88.44 161 PHE A O 1
ATOM 1243 N N . SER A 1 162 ? 13.279 -0.894 -30.270 1.00 89.12 162 SER A N 1
ATOM 1244 C CA . SER A 1 162 ? 13.862 0.430 -30.010 1.00 89.12 162 SER A CA 1
ATOM 1245 C C . SER A 1 162 ? 12.881 1.335 -29.263 1.00 89.12 162 SER A C 1
ATOM 1247 O O . SER A 1 162 ? 13.215 1.869 -28.208 1.00 89.12 162 SER A O 1
ATOM 1249 N N . ARG A 1 163 ? 11.639 1.437 -29.755 1.00 90.56 163 ARG A N 1
ATOM 1250 C CA . ARG A 1 163 ? 10.573 2.201 -29.093 1.00 90.56 163 ARG A CA 1
ATOM 1251 C C . ARG A 1 163 ? 10.263 1.645 -27.706 1.00 90.56 163 ARG A C 1
ATOM 1253 O O . ARG A 1 163 ? 10.057 2.408 -26.775 1.00 90.56 163 ARG A O 1
ATOM 1260 N N . ALA A 1 164 ? 10.267 0.325 -27.594 1.00 88.56 164 ALA A N 1
ATOM 1261 C CA . ALA A 1 164 ? 10.103 -0.428 -26.369 1.00 88.56 164 ALA A CA 1
ATOM 1262 C C . ALA A 1 164 ? 11.125 -0.028 -25.291 1.00 88.56 164 ALA A C 1
ATOM 1264 O O . ALA A 1 164 ? 10.759 0.334 -24.174 1.00 88.56 164 ALA A O 1
ATOM 1265 N N . SER A 1 165 ? 12.407 -0.043 -25.651 1.00 87.75 165 SER A N 1
ATOM 1266 C CA . SER A 1 165 ? 13.495 0.388 -24.774 1.00 87.75 165 SER A CA 1
ATOM 1267 C C . SER A 1 165 ? 13.345 1.853 -24.357 1.00 87.75 165 SER A C 1
ATOM 1269 O O . SER A 1 165 ? 13.430 2.160 -23.169 1.00 87.75 165 SER A O 1
ATOM 1271 N N . SER A 1 166 ? 13.038 2.744 -25.307 1.00 88.50 166 SER A N 1
ATOM 1272 C CA . SER A 1 166 ? 12.807 4.162 -25.009 1.00 88.50 166 SER A CA 1
ATOM 1273 C C . SER A 1 166 ? 11.598 4.393 -24.100 1.00 88.50 166 SER A C 1
ATOM 1275 O O . SER A 1 166 ? 11.652 5.282 -23.261 1.00 88.50 166 SER A O 1
ATOM 1277 N N . GLU A 1 167 ? 10.527 3.607 -24.240 1.00 87.75 167 GLU A N 1
ATOM 1278 C CA . GLU A 1 167 ? 9.325 3.705 -23.403 1.00 87.75 167 GLU A CA 1
ATOM 1279 C C . GLU A 1 167 ? 9.598 3.278 -21.958 1.00 87.75 167 GLU A C 1
ATOM 1281 O O . GLU A 1 167 ? 9.152 3.962 -21.041 1.00 87.75 167 GLU A O 1
ATOM 1286 N N . CYS A 1 168 ? 10.369 2.206 -21.732 1.00 86.81 168 CYS A N 1
ATOM 1287 C CA . CYS A 1 168 ? 10.806 1.855 -20.376 1.00 86.81 168 CYS A CA 1
ATOM 1288 C C . CYS A 1 168 ? 11.650 2.975 -19.757 1.00 86.81 168 CYS A C 1
ATOM 1290 O O . CYS A 1 168 ? 11.415 3.342 -18.613 1.00 86.81 168 CYS A O 1
ATOM 1292 N N . ALA A 1 169 ? 12.553 3.578 -20.535 1.00 85.81 169 ALA A N 1
ATOM 1293 C CA . ALA A 1 169 ? 13.420 4.656 -20.066 1.00 85.81 169 ALA A CA 1
ATOM 1294 C C . ALA A 1 169 ? 12.682 5.971 -19.728 1.00 85.81 169 ALA A C 1
ATOM 1296 O O . ALA A 1 169 ? 13.302 6.887 -19.186 1.00 85.81 169 ALA A O 1
ATOM 1297 N N . LEU A 1 170 ? 11.382 6.092 -20.043 1.00 82.50 170 LEU A N 1
ATOM 1298 C CA . LEU A 1 170 ? 10.560 7.225 -19.599 1.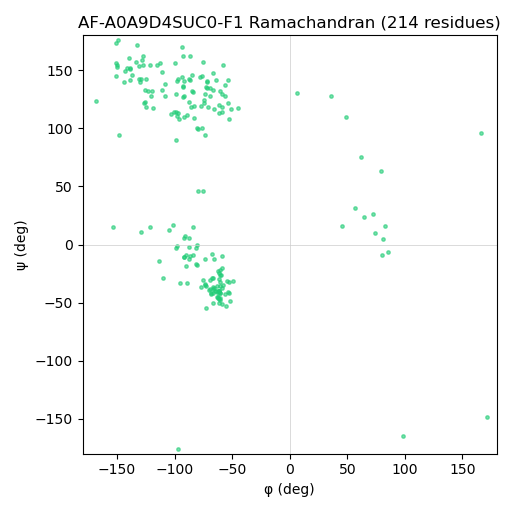00 82.50 170 LEU A CA 1
ATOM 1299 C C . LEU A 1 170 ? 10.301 7.188 -18.088 1.00 82.50 170 LEU A C 1
ATOM 1301 O O . LEU A 1 170 ? 10.167 8.248 -17.475 1.00 82.50 170 LEU A O 1
ATOM 1305 N N . ASP A 1 171 ? 10.238 5.997 -17.489 1.00 76.44 171 ASP A N 1
ATOM 1306 C CA . ASP A 1 171 ? 10.150 5.862 -16.040 1.00 76.44 171 ASP A CA 1
ATOM 1307 C C . ASP A 1 171 ? 11.564 5.932 -15.448 1.00 76.44 171 ASP A C 1
ATOM 1309 O O . ASP A 1 171 ? 12.491 5.256 -15.901 1.00 76.44 171 ASP A O 1
ATOM 1313 N N . VAL A 1 172 ? 11.747 6.758 -14.416 1.00 71.69 172 VAL A N 1
ATOM 1314 C CA . VAL A 1 172 ? 13.068 7.008 -13.825 1.00 71.69 172 VAL A CA 1
ATOM 1315 C C . VAL A 1 172 ? 13.687 5.703 -13.314 1.00 71.69 172 VAL A C 1
ATOM 1317 O O . VAL A 1 172 ? 13.210 5.114 -12.347 1.00 71.69 172 VAL A O 1
ATOM 1320 N N . GLY A 1 173 ? 14.788 5.288 -13.946 1.00 75.88 173 GLY A N 1
ATOM 1321 C CA . GLY A 1 173 ? 15.562 4.105 -13.562 1.00 75.88 173 GLY A CA 1
ATOM 1322 C C . GLY A 1 173 ? 15.006 2.771 -14.065 1.00 75.88 173 GLY A C 1
ATOM 1323 O O . GLY A 1 173 ? 15.564 1.737 -13.707 1.00 75.88 173 GLY A O 1
ATOM 1324 N N . ALA A 1 174 ? 13.942 2.773 -14.872 1.00 83.62 174 ALA A N 1
ATOM 1325 C CA . ALA A 1 174 ? 13.436 1.557 -15.489 1.00 83.62 174 ALA A CA 1
ATOM 1326 C C . ALA A 1 174 ? 14.149 1.265 -16.815 1.00 83.62 174 ALA A C 1
ATOM 1328 O O . ALA A 1 174 ? 14.425 2.149 -17.628 1.00 83.62 174 ALA A O 1
ATOM 1329 N N . GLU A 1 175 ? 14.400 -0.015 -17.052 1.00 90.19 175 GLU A N 1
ATOM 1330 C CA . GLU A 1 175 ? 14.964 -0.531 -18.296 1.00 90.19 175 GLU A CA 1
ATOM 1331 C C . GLU A 1 175 ? 14.160 -1.733 -18.788 1.00 90.19 175 GLU A C 1
ATOM 1333 O O . GLU A 1 175 ? 13.266 -2.215 -18.092 1.00 90.19 175 GLU A O 1
ATOM 1338 N N . LEU A 1 176 ? 14.445 -2.225 -19.997 1.00 90.31 176 LEU A N 1
ATOM 1339 C CA . LEU A 1 176 ? 13.831 -3.467 -20.462 1.00 90.31 176 LEU A CA 1
ATOM 1340 C C . LEU A 1 176 ? 14.210 -4.615 -19.527 1.00 90.31 176 LEU A C 1
ATOM 1342 O O . LEU A 1 176 ? 15.378 -4.823 -19.214 1.00 90.31 176 LEU A O 1
ATOM 1346 N N . ALA A 1 177 ? 13.210 -5.390 -19.125 1.00 89.75 177 ALA A N 1
ATOM 1347 C CA . ALA A 1 177 ? 13.381 -6.446 -18.149 1.00 89.75 177 ALA A CA 1
ATOM 1348 C C . ALA A 1 177 ? 14.406 -7.483 -18.610 1.00 89.75 177 ALA A C 1
ATOM 1350 O O . ALA A 1 177 ? 14.303 -8.030 -19.710 1.00 89.75 177 ALA A O 1
ATOM 1351 N N . TYR A 1 178 ? 15.360 -7.788 -17.738 1.00 86.62 178 TYR A N 1
ATOM 1352 C CA . TYR A 1 178 ? 16.337 -8.844 -17.944 1.00 86.62 178 TYR A CA 1
ATOM 1353 C C . TYR A 1 178 ? 15.913 -10.121 -17.209 1.00 86.62 178 TYR A C 1
ATOM 1355 O O . TYR A 1 178 ? 15.401 -10.077 -16.090 1.00 86.62 178 TYR A O 1
ATOM 1363 N N . VAL A 1 179 ? 16.121 -11.277 -17.841 1.00 87.56 179 VAL A N 1
ATOM 1364 C CA . VAL A 1 179 ? 15.779 -12.584 -17.264 1.00 87.56 179 VAL A CA 1
ATOM 1365 C C . VAL 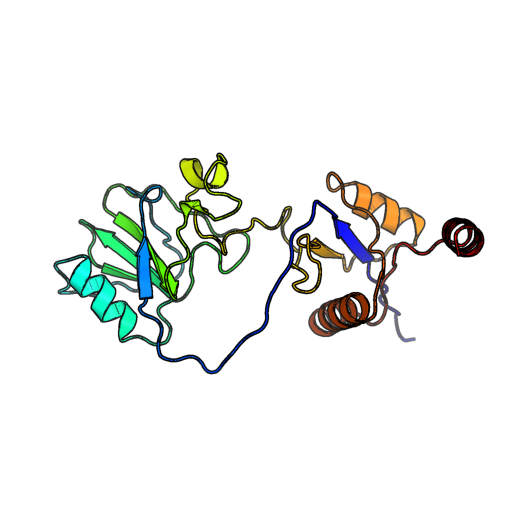A 1 179 ? 17.038 -13.198 -16.667 1.00 87.56 179 VAL A C 1
ATOM 1367 O O . VAL A 1 179 ? 17.773 -13.901 -17.354 1.00 87.56 179 VAL A O 1
ATOM 1370 N N . ALA A 1 180 ? 17.293 -12.911 -15.391 1.00 80.06 180 ALA A N 1
ATOM 1371 C CA . ALA A 1 180 ? 18.498 -13.381 -14.710 1.00 80.06 180 ALA A CA 1
ATOM 1372 C C . ALA A 1 180 ? 18.462 -14.882 -14.383 1.00 80.06 180 ALA A C 1
ATOM 1374 O O . ALA A 1 180 ? 19.488 -15.555 -14.446 1.00 80.06 180 ALA A O 1
ATOM 1375 N N . ASP A 1 181 ? 17.283 -15.413 -14.051 1.00 82.56 181 ASP A N 1
ATOM 1376 C CA . ASP A 1 181 ? 17.118 -16.785 -13.574 1.00 82.56 181 ASP A CA 1
ATOM 1377 C C . ASP A 1 181 ? 15.753 -17.397 -13.955 1.00 82.56 181 ASP A C 1
ATOM 1379 O O . ASP A 1 181 ? 14.878 -16.773 -14.572 1.00 82.56 181 ASP A O 1
ATOM 1383 N N . GLY A 1 182 ? 15.582 -18.678 -13.611 1.00 82.94 182 GLY A N 1
ATOM 1384 C CA . GLY A 1 182 ? 14.370 -19.443 -13.903 1.00 82.94 182 GLY A CA 1
ATOM 1385 C C . GLY A 1 182 ? 13.129 -18.961 -13.148 1.00 82.94 182 GLY A C 1
ATOM 1386 O O . GLY A 1 182 ? 12.018 -19.081 -13.674 1.00 82.94 182 GLY A O 1
ATOM 1387 N N . ASP A 1 183 ? 13.294 -18.389 -11.957 1.00 80.81 183 ASP A N 1
ATOM 1388 C CA . ASP A 1 183 ? 12.179 -17.879 -11.158 1.00 80.81 183 ASP A CA 1
ATOM 1389 C C . ASP A 1 183 ? 11.679 -16.540 -11.704 1.00 80.81 183 ASP A C 1
ATOM 1391 O O . ASP A 1 183 ? 10.466 -16.335 -11.822 1.00 80.81 183 ASP A O 1
ATOM 1395 N N . THR A 1 184 ? 12.593 -15.699 -12.189 1.00 84.00 184 THR A N 1
ATOM 1396 C CA . THR A 1 184 ? 12.291 -14.458 -12.901 1.00 84.00 184 THR A CA 1
ATOM 1397 C C . THR A 1 184 ? 11.511 -14.806 -14.158 1.00 84.00 184 THR A C 1
ATOM 1399 O O . THR A 1 184 ? 10.402 -14.321 -14.361 1.00 84.00 184 THR A O 1
ATOM 1402 N N . ASN A 1 185 ? 12.000 -15.758 -14.959 1.00 88.12 185 ASN A N 1
ATOM 1403 C CA . ASN A 1 185 ? 11.283 -16.244 -16.140 1.00 88.12 185 ASN A CA 1
ATOM 1404 C C . ASN A 1 185 ? 9.872 -16.764 -15.799 1.00 88.12 185 ASN A C 1
ATOM 1406 O O . ASN A 1 185 ? 8.907 -16.471 -16.508 1.00 88.12 185 ASN A O 1
ATOM 1410 N N . ARG A 1 186 ? 9.723 -17.522 -14.703 1.00 87.88 186 ARG A N 1
ATOM 1411 C CA . ARG A 1 186 ? 8.422 -18.036 -14.246 1.00 87.88 186 ARG A CA 1
ATOM 1412 C C . ARG A 1 186 ? 7.467 -16.900 -13.887 1.00 87.88 186 ARG A C 1
ATOM 1414 O O . ARG A 1 186 ? 6.311 -16.928 -14.308 1.00 87.88 186 ARG A O 1
ATOM 1421 N N . PHE A 1 187 ? 7.940 -15.909 -13.139 1.00 85.19 187 PHE A N 1
ATOM 1422 C CA . PHE A 1 187 ? 7.146 -14.749 -12.753 1.00 85.19 187 PHE A CA 1
ATOM 1423 C C . PHE A 1 187 ? 6.719 -13.918 -13.965 1.00 85.19 187 PHE A C 1
ATOM 1425 O O . PHE A 1 187 ? 5.541 -13.594 -14.100 1.00 85.19 187 PHE A O 1
ATOM 1432 N N . LEU A 1 188 ? 7.635 -13.648 -14.896 1.00 87.81 188 LEU A N 1
ATOM 1433 C CA . LEU A 1 188 ? 7.329 -12.898 -16.114 1.00 87.81 188 LEU A CA 1
ATOM 1434 C C . LEU A 1 188 ? 6.291 -13.609 -16.982 1.00 87.81 188 LEU A C 1
ATOM 1436 O O . LEU A 1 188 ? 5.360 -12.982 -17.484 1.00 87.81 188 LEU A O 1
ATOM 1440 N N . ARG A 1 189 ? 6.385 -14.938 -17.092 1.00 89.06 189 ARG A N 1
ATOM 1441 C CA . ARG A 1 189 ? 5.367 -15.752 -17.771 1.00 89.06 189 ARG A CA 1
ATOM 1442 C C . ARG A 1 189 ? 4.009 -15.662 -17.091 1.00 89.06 189 ARG A C 1
ATOM 1444 O O . ARG A 1 189 ? 2.996 -15.598 -17.781 1.00 89.06 189 ARG A O 1
ATOM 1451 N N . GLU A 1 190 ? 3.974 -15.647 -15.764 1.00 85.12 190 GLU A N 1
ATOM 1452 C CA . GLU A 1 190 ? 2.734 -15.479 -15.008 1.00 85.12 190 GLU A CA 1
ATOM 1453 C C . GLU A 1 190 ? 2.131 -14.082 -15.215 1.00 85.12 190 GLU A C 1
ATOM 1455 O O . GLU A 1 190 ? 0.925 -13.966 -15.443 1.00 85.12 190 GLU A O 1
ATOM 1460 N N . LEU A 1 191 ? 2.965 -13.039 -15.223 1.00 84.25 191 LEU A N 1
ATOM 1461 C CA . LEU A 1 191 ? 2.555 -11.664 -15.506 1.00 84.25 191 LEU A CA 1
ATOM 1462 C C . LEU A 1 191 ? 1.953 -11.544 -16.916 1.00 84.25 191 LEU A C 1
ATOM 1464 O O . LEU A 1 191 ? 0.841 -11.037 -17.082 1.00 84.25 191 LEU A O 1
ATOM 1468 N N . MET A 1 192 ? 2.625 -12.111 -17.923 1.00 90.44 192 MET A N 1
ATOM 1469 C CA . MET A 1 192 ? 2.127 -12.180 -19.301 1.00 90.44 192 MET A CA 1
ATOM 1470 C C . MET A 1 192 ? 0.827 -12.987 -19.410 1.00 90.44 192 MET A C 1
ATOM 1472 O O . MET A 1 192 ? -0.106 -12.567 -20.096 1.00 90.44 192 MET A O 1
ATOM 1476 N N . ARG A 1 193 ? 0.722 -14.121 -18.703 1.00 89.94 193 ARG A N 1
ATOM 1477 C CA . ARG A 1 193 ? -0.475 -14.977 -18.695 1.00 89.94 193 ARG A CA 1
ATOM 1478 C C . ARG A 1 193 ? -1.689 -14.242 -18.134 1.00 89.94 193 ARG A C 1
ATOM 1480 O O . ARG A 1 193 ? -2.759 -14.307 -18.738 1.00 89.94 193 ARG A O 1
ATOM 1487 N N . ARG A 1 194 ? -1.531 -13.525 -17.016 1.00 82.69 194 ARG A N 1
ATOM 1488 C CA . ARG A 1 194 ? -2.600 -12.716 -16.399 1.00 82.69 194 ARG A CA 1
ATOM 1489 C C . ARG A 1 194 ? -3.079 -11.607 -17.333 1.00 82.69 194 ARG A C 1
ATOM 1491 O O . ARG A 1 194 ? -4.283 -11.405 -17.464 1.00 82.69 194 ARG A O 1
ATOM 1498 N N . ALA A 1 195 ? -2.149 -10.966 -18.036 1.00 82.94 195 ALA A N 1
ATOM 1499 C CA . ALA A 1 195 ? -2.441 -9.926 -19.019 1.00 82.94 195 ALA A CA 1
ATOM 1500 C C . ALA A 1 195 ? -2.876 -10.460 -20.399 1.00 82.94 195 ALA A C 1
ATOM 1502 O O . ALA A 1 195 ? -3.151 -9.671 -21.299 1.00 82.94 195 ALA A O 1
ATOM 1503 N N . LYS A 1 196 ? -2.951 -11.788 -20.587 1.00 89.69 196 LYS A N 1
ATOM 1504 C CA . LYS A 1 196 ? -3.287 -12.452 -21.863 1.00 89.69 196 LYS A CA 1
ATOM 1505 C C . LYS A 1 196 ? -2.354 -12.071 -23.024 1.00 89.69 196 LYS A C 1
ATOM 1507 O O . LYS A 1 196 ? -2.755 -12.089 -24.187 1.00 89.69 196 LYS A O 1
ATOM 1512 N N . VAL A 1 197 ? -1.096 -11.782 -22.711 1.00 90.19 197 VAL A N 1
ATOM 1513 C CA . VAL A 1 197 ? -0.038 -11.458 -23.671 1.00 90.19 197 VAL A CA 1
ATOM 1514 C C . VAL A 1 197 ? 0.728 -12.724 -24.049 1.00 90.19 197 VAL A C 1
ATOM 1516 O O . VAL A 1 197 ? 1.081 -13.532 -23.191 1.00 90.19 197 VAL A O 1
ATOM 1519 N N . ARG A 1 198 ? 1.011 -12.899 -25.345 1.00 87.69 198 ARG A N 1
ATOM 1520 C CA . ARG A 1 198 ? 1.726 -14.082 -25.862 1.00 87.69 198 ARG A CA 1
ATOM 1521 C C . ARG A 1 198 ? 3.244 -13.918 -25.883 1.00 87.69 198 ARG A C 1
ATOM 1523 O O . ARG A 1 198 ? 3.959 -14.898 -25.706 1.00 87.69 198 ARG A O 1
ATOM 1530 N N . SER A 1 199 ? 3.722 -12.700 -26.109 1.00 89.88 199 SER A N 1
ATOM 1531 C CA . SER A 1 199 ? 5.140 -12.376 -26.272 1.00 89.88 199 SER A CA 1
ATOM 1532 C C . SER A 1 199 ? 5.409 -10.952 -25.804 1.00 89.88 199 SER A C 1
ATOM 1534 O O . SER A 1 199 ? 4.566 -10.077 -26.008 1.00 89.88 199 SER A O 1
ATOM 1536 N N . ALA A 1 200 ? 6.578 -10.725 -25.209 1.00 90.69 200 ALA A N 1
ATOM 1537 C CA . ALA A 1 200 ? 7.025 -9.402 -24.803 1.00 90.69 200 ALA A CA 1
ATOM 1538 C C . ALA A 1 200 ? 8.511 -9.194 -25.119 1.00 90.69 200 ALA A C 1
ATOM 1540 O O . ALA A 1 200 ? 9.273 -10.163 -25.126 1.00 90.69 200 ALA A O 1
ATOM 1541 N N . PHE A 1 201 ? 8.915 -7.948 -25.376 1.00 92.62 201 PHE A N 1
ATOM 1542 C CA . PHE A 1 201 ? 10.334 -7.596 -25.466 1.00 92.62 201 PHE A CA 1
ATOM 1543 C C . PHE A 1 201 ? 10.990 -7.625 -24.083 1.00 92.62 201 PHE A C 1
ATOM 1545 O O . PHE A 1 201 ? 10.401 -7.174 -23.100 1.00 92.62 201 PHE A O 1
ATOM 1552 N N . ILE A 1 202 ? 12.216 -8.144 -24.042 1.00 91.12 202 ILE A N 1
ATOM 1553 C CA . ILE A 1 202 ? 13.097 -8.212 -22.871 1.00 91.12 202 ILE A CA 1
ATOM 1554 C C . ILE A 1 202 ? 14.463 -7.638 -23.244 1.00 91.12 202 ILE A C 1
ATOM 1556 O O . ILE A 1 202 ? 14.801 -7.604 -24.425 1.00 91.12 202 ILE A O 1
ATOM 1560 N N . GLY A 1 203 ? 15.251 -7.210 -22.263 1.00 87.56 203 GLY A N 1
ATOM 1561 C CA . GLY A 1 203 ? 16.547 -6.544 -22.443 1.00 87.56 203 GLY A CA 1
ATOM 1562 C C . GLY A 1 203 ? 17.687 -7.482 -22.853 1.00 87.56 203 GLY A C 1
ATOM 1563 O O . GLY A 1 203 ? 18.756 -7.435 -22.256 1.00 87.56 203 GLY A O 1
ATOM 1564 N N . LEU A 1 204 ? 17.467 -8.368 -23.828 1.00 81.31 204 LEU A N 1
ATOM 1565 C CA . LEU A 1 204 ? 18.519 -9.191 -24.427 1.00 81.31 204 LEU A CA 1
ATOM 1566 C C . LEU A 1 204 ? 18.898 -8.608 -25.791 1.00 81.31 204 LEU A C 1
ATOM 1568 O O . LEU A 1 204 ? 18.098 -8.655 -26.724 1.00 81.31 204 LEU A O 1
ATOM 1572 N N . THR A 1 205 ? 20.115 -8.078 -25.897 1.00 74.25 205 THR A N 1
ATOM 1573 C CA . THR A 1 205 ? 20.729 -7.650 -27.161 1.00 74.25 205 THR A CA 1
ATOM 1574 C C . THR A 1 205 ? 21.955 -8.509 -27.467 1.00 74.25 205 THR A C 1
ATOM 1576 O O . THR A 1 205 ? 22.589 -9.058 -26.560 1.00 74.25 205 THR A O 1
ATOM 1579 N N . ASP A 1 206 ? 22.301 -8.619 -28.751 1.00 73.81 206 ASP A N 1
ATOM 1580 C CA . ASP A 1 206 ? 23.449 -9.410 -29.214 1.00 73.81 206 ASP A CA 1
ATOM 1581 C C . ASP A 1 206 ? 24.781 -8.905 -28.614 1.00 73.81 206 ASP A C 1
ATOM 1583 O O . ASP A 1 206 ? 25.670 -9.697 -28.299 1.00 73.81 206 ASP A O 1
ATOM 1587 N N . GLU A 1 207 ? 24.902 -7.596 -28.366 1.00 61.12 207 GLU A N 1
ATOM 1588 C CA . GLU A 1 207 ? 26.076 -6.978 -27.727 1.00 61.12 207 GLU A CA 1
ATOM 1589 C C . GLU A 1 207 ? 26.249 -7.414 -26.261 1.00 61.12 207 GLU A C 1
ATOM 1591 O O . GLU A 1 207 ? 27.370 -7.659 -25.812 1.00 61.12 207 GLU A O 1
ATOM 1596 N N . GLN A 1 208 ? 25.146 -7.592 -25.525 1.00 58.75 208 GLN A N 1
ATOM 1597 C CA . GLN A 1 208 ? 25.166 -8.010 -24.117 1.00 58.75 208 GLN A CA 1
ATOM 1598 C C . GLN A 1 208 ? 25.493 -9.505 -23.952 1.00 58.75 208 GLN A C 1
ATOM 1600 O O . GLN A 1 208 ? 26.086 -9.924 -22.955 1.00 58.75 208 GLN A O 1
ATOM 1605 N N . GLN A 1 209 ? 25.118 -10.336 -24.931 1.00 56.66 209 GLN A N 1
ATOM 1606 C CA . GLN A 1 209 ? 25.471 -11.759 -24.926 1.00 56.66 209 GLN A CA 1
ATOM 1607 C C . GLN A 1 209 ? 26.978 -11.963 -25.096 1.00 56.66 209 GLN A C 1
ATOM 1609 O O . GLN A 1 209 ? 27.557 -12.817 -24.422 1.00 56.66 209 GLN A O 1
ATOM 1614 N N . ALA A 1 210 ? 27.625 -11.151 -25.936 1.00 53.06 210 ALA A N 1
ATOM 1615 C CA . ALA A 1 210 ? 29.067 -11.212 -26.146 1.00 53.06 210 ALA A CA 1
ATOM 1616 C C . ALA A 1 210 ? 29.861 -10.840 -24.879 1.00 53.06 210 ALA A C 1
ATOM 1618 O O . ALA A 1 210 ? 30.841 -11.512 -24.557 1.00 53.06 210 ALA A O 1
ATOM 1619 N N . SER A 1 211 ? 29.425 -9.828 -24.118 1.00 52.09 211 SER A N 1
ATOM 1620 C CA . SER A 1 211 ? 30.086 -9.443 -22.861 1.00 52.09 211 SER A CA 1
ATOM 1621 C C . SER A 1 211 ? 29.917 -10.487 -21.756 1.00 52.09 211 SER A C 1
ATOM 1623 O O . SER A 1 211 ? 30.866 -10.763 -21.027 1.00 52.09 211 SER A O 1
ATOM 1625 N N . ASN A 1 212 ? 28.739 -11.110 -21.650 1.00 52.81 212 ASN A N 1
ATOM 1626 C CA . ASN A 1 212 ? 28.482 -12.138 -20.636 1.00 52.81 212 ASN A CA 1
ATOM 1627 C C . ASN A 1 212 ? 29.204 -13.455 -20.961 1.00 52.81 212 ASN A C 1
ATOM 1629 O O . ASN A 1 212 ? 29.713 -14.113 -20.055 1.00 52.81 212 ASN A O 1
ATOM 1633 N N . ALA A 1 213 ? 29.316 -13.809 -22.245 1.00 56.06 213 ALA A N 1
ATOM 1634 C CA . ALA A 1 213 ? 30.103 -14.957 -22.694 1.00 56.06 213 ALA A CA 1
ATOM 1635 C C . ALA A 1 213 ? 31.616 -14.763 -22.486 1.00 56.06 213 ALA A C 1
ATOM 1637 O O . ALA A 1 213 ? 32.324 -15.739 -22.282 1.00 56.06 213 ALA A O 1
ATOM 1638 N N . ALA A 1 214 ? 32.111 -13.521 -22.515 1.00 50.19 214 ALA A N 1
ATOM 1639 C CA . ALA A 1 214 ? 33.516 -13.209 -22.242 1.00 50.19 214 ALA A CA 1
ATOM 1640 C C . ALA A 1 214 ? 33.861 -13.161 -20.739 1.00 50.19 214 ALA A C 1
ATOM 1642 O O . ALA A 1 214 ? 35.036 -13.209 -20.382 1.00 50.19 214 ALA A O 1
ATOM 1643 N N . ALA A 1 215 ? 32.853 -13.037 -19.869 1.00 49.34 215 ALA A N 1
ATOM 1644 C CA . ALA A 1 215 ? 33.002 -12.993 -18.413 1.00 49.34 215 ALA A CA 1
ATOM 1645 C C . ALA A 1 215 ? 32.754 -14.350 -17.720 1.00 49.34 215 ALA A C 1
ATOM 1647 O O . ALA A 1 215 ? 32.860 -14.430 -16.495 1.00 49.34 215 ALA A O 1
ATOM 1648 N N . SER A 1 216 ? 32.407 -15.385 -18.494 1.00 47.47 216 SER A N 1
ATOM 1649 C CA . SER A 1 216 ? 32.179 -16.770 -18.050 1.00 47.47 216 SER A CA 1
ATOM 1650 C C . SER A 1 216 ? 33.392 -17.642 -18.358 1.00 47.47 216 SER A C 1
ATOM 1652 O O . SER A 1 216 ? 33.707 -18.520 -17.527 1.00 47.47 216 SER A O 1
#

Nearest PDB structures (foldseek):
  6ryv-assembly1_A  TM=5.947E-01  e=5.094E-02  Colletotrichum graminicola M1.001
  6stx-assembly1_C  TM=6.413E-01  e=8.979E-02  Colletotrichum graminicola M1.001
  6ryx-assembly1_A  TM=6.053E-01  e=8.431E-02  Colletotrichum graminicola M1.001
  4iua-assembly7_G  TM=6.867E-01  e=3.822E-01  Mus musculus
  6ryw-assembly1_A  TM=5.264E-01  e=1.583E-01  Colletotrichum graminicola M1.001

InterPro domains:
  IPR016186 C-type lectin-like/link domain superfamily [G3DSA:3.10.100.10] (140-214)
  IPR016187 C-type lectin fold [SSF56436] (135-208)

Foldseek 3Di:
DDPAQAWFKKKFFDDDDDDDDDDDDDQFDKDKDFPQQAQWDQPPQWDFDPPAPDPVSLVVVLVVPPQFFKWKDFQVHITTHSDDQQRAAPRFIDRHNRIGIIGIDGPDPDLCPAPCCPPCCCNPTVLSHSSNPHQLDPQWDFQPPDRGTMTMHMGSDDDDQVVSQVVQVVRPRMGFADDPDDSSVVVVVVVCVVVVHDHYDGPDDPVVVVVVVVVD

Secondary structure (DSSP, 8-state):
-----EEEEEEE---------------PPEEEE-TT-TTEE--TTEEEETT--SHHHHHHHHHHSTT--EEEEETTEEEEESS-TTSSTT--PEE-TTEEEEEEEES---GGGSTTTTSHHHHHH---STT-PPPSSTTEEEETTSTT-EEEEEE-S---HHHHHHHHTTSTT-EEPP--SHHHHHHHHHHHHHTT-SEEE-S--HHHHHHHHH--